Protein AF-A0A2N9MGX3-F1 (afdb_monomer)

pLDDT: mean 79.18, std 13.16, range [38.22, 94.81]

Radius of gyration: 23.49 Å; Cα contacts (8 Å, |Δi|>4): 269; chains: 1; bounding box: 61×61×58 Å

Mean predicted aligned error: 12.15 Å

Structure (mmCIF, N/CA/C/O backbone):
data_AF-A0A2N9MGX3-F1
#
_entry.id   AF-A0A2N9MGX3-F1
#
loop_
_atom_site.group_PDB
_atom_site.id
_atom_site.type_symbol
_atom_site.label_atom_id
_atom_site.label_alt_id
_atom_site.label_comp_id
_atom_site.label_asym_id
_atom_site.label_entity_id
_atom_site.label_seq_id
_atom_site.pdbx_PDB_ins_code
_atom_site.Cartn_x
_atom_site.Cartn_y
_atom_site.Cartn_z
_atom_site.occupancy
_atom_site.B_iso_or_equiv
_atom_site.auth_seq_id
_atom_site.auth_comp_id
_atom_site.auth_asym_id
_atom_site.auth_atom_id
_atom_site.pdbx_PDB_model_num
ATOM 1 N N . MET A 1 1 ? -0.534 31.653 -31.794 1.00 49.81 1 MET A N 1
ATOM 2 C CA . MET A 1 1 ? -1.590 30.611 -31.768 1.00 49.81 1 MET A CA 1
ATOM 3 C C . MET A 1 1 ? -1.205 29.264 -31.124 1.00 49.81 1 MET A C 1
ATOM 5 O O . MET A 1 1 ? -2.113 28.508 -30.826 1.00 49.81 1 MET A O 1
ATOM 9 N N . LYS A 1 2 ? 0.070 28.920 -30.843 1.00 56.97 2 LYS A N 1
ATOM 10 C CA . LYS A 1 2 ? 0.431 27.571 -30.323 1.00 56.97 2 LYS A CA 1
ATOM 11 C C . LYS A 1 2 ? 0.489 27.403 -28.785 1.00 56.97 2 LYS A C 1
ATOM 13 O O . LYS A 1 2 ? 0.622 26.281 -28.319 1.00 56.97 2 LYS A O 1
ATOM 18 N N . ARG A 1 3 ? 0.390 28.475 -27.983 1.00 59.72 3 ARG A N 1
ATOM 19 C CA . ARG A 1 3 ? 0.556 28.414 -26.507 1.00 59.72 3 ARG A CA 1
ATOM 20 C C . ARG A 1 3 ? -0.727 28.155 -25.705 1.00 59.72 3 ARG A C 1
ATOM 22 O O . ARG A 1 3 ? -0.631 27.824 -24.532 1.00 59.72 3 ARG A O 1
ATOM 29 N N . GLU A 1 4 ? -1.903 28.282 -26.315 1.00 69.62 4 GLU A N 1
ATOM 30 C CA . GLU A 1 4 ? -3.186 28.259 -25.585 1.00 69.62 4 GLU A CA 1
ATOM 31 C C . GLU A 1 4 ? -3.637 26.852 -25.167 1.00 69.62 4 GLU A C 1
ATOM 33 O O . GLU A 1 4 ? -4.409 26.706 -24.229 1.00 69.62 4 GLU A O 1
ATOM 38 N N . TRP A 1 5 ? -3.095 25.810 -25.798 1.00 84.00 5 TRP A N 1
ATOM 39 C CA . TRP A 1 5 ? -3.438 24.407 -25.537 1.00 84.00 5 TRP A CA 1
ATOM 40 C C . TRP A 1 5 ? -2.627 23.792 -24.391 1.00 84.00 5 TRP A C 1
ATOM 42 O O . TRP A 1 5 ? -2.994 22.752 -23.849 1.00 84.00 5 TRP A O 1
ATOM 52 N N . LEU A 1 6 ? -1.510 24.429 -24.028 1.00 86.81 6 LEU A N 1
ATOM 53 C CA . LEU A 1 6 ? -0.540 23.908 -23.066 1.00 86.81 6 LEU A CA 1
ATOM 54 C C . LEU A 1 6 ? -1.133 23.792 -21.644 1.00 86.81 6 LEU A C 1
ATOM 56 O O . LEU A 1 6 ? -0.991 22.724 -21.052 1.00 86.81 6 LEU A O 1
ATOM 60 N N . PRO A 1 7 ? -1.871 24.794 -21.117 1.00 88.50 7 PRO A N 1
ATOM 61 C CA . PRO A 1 7 ? -2.552 24.679 -19.822 1.00 88.50 7 PRO A CA 1
ATOM 62 C C . PRO A 1 7 ? -3.561 23.520 -19.777 1.00 88.50 7 PRO A C 1
ATOM 64 O O . PRO A 1 7 ? -3.533 22.702 -18.862 1.00 88.50 7 PRO A O 1
ATOM 67 N N . TYR A 1 8 ? -4.387 23.373 -20.817 1.00 90.38 8 TYR A N 1
ATOM 68 C CA . TYR A 1 8 ? -5.372 22.290 -20.907 1.00 90.38 8 TYR A CA 1
ATOM 69 C C . TYR A 1 8 ? -4.727 20.904 -21.033 1.00 90.38 8 TYR A C 1
ATOM 71 O O . TYR A 1 8 ? -5.223 19.938 -20.453 1.00 90.38 8 TYR A O 1
ATOM 79 N N . ALA A 1 9 ? -3.614 20.791 -21.764 1.00 91.56 9 ALA A N 1
ATOM 80 C CA . ALA A 1 9 ? -2.851 19.549 -21.854 1.00 91.56 9 ALA A CA 1
ATOM 81 C C . ALA A 1 9 ? -2.250 19.163 -20.494 1.00 91.56 9 ALA A C 1
ATOM 83 O O . ALA A 1 9 ? -2.345 18.001 -20.099 1.00 91.56 9 ALA A O 1
ATOM 84 N N . ILE A 1 10 ? -1.700 20.136 -19.755 1.00 91.56 10 ILE A N 1
ATOM 85 C CA . ILE A 1 10 ? -1.193 19.927 -18.394 1.00 91.56 10 ILE A CA 1
ATOM 86 C C . ILE A 1 10 ? -2.310 19.415 -17.476 1.00 91.56 10 ILE A C 1
ATOM 88 O O . ILE A 1 10 ? -2.121 18.385 -16.833 1.00 91.56 10 ILE A O 1
ATOM 92 N N . LEU A 1 11 ? -3.480 20.066 -17.461 1.00 92.94 11 LEU A N 1
ATOM 93 C CA . LEU A 1 11 ? -4.617 19.634 -16.635 1.00 92.94 11 LEU A CA 1
ATOM 94 C C . LEU A 1 11 ? -5.082 18.219 -16.988 1.00 92.94 11 LEU A C 1
ATOM 96 O O . LEU A 1 11 ? -5.351 17.409 -16.102 1.00 92.94 11 LEU A O 1
ATOM 100 N N . ARG A 1 12 ? -5.116 17.875 -18.280 1.00 91.81 12 ARG A N 1
ATOM 101 C CA . ARG A 1 12 ? -5.508 16.530 -18.717 1.00 91.81 12 ARG A CA 1
ATOM 102 C C . ARG A 1 12 ? -4.519 15.467 -18.247 1.00 91.81 12 ARG A C 1
ATOM 104 O O . ARG A 1 12 ? -4.952 14.410 -17.796 1.00 91.81 12 ARG A O 1
ATOM 111 N N . ILE A 1 13 ? -3.217 15.748 -18.296 1.00 92.12 13 ILE A N 1
ATOM 112 C CA . ILE A 1 13 ? -2.187 14.847 -17.760 1.00 92.12 13 ILE A CA 1
ATOM 113 C C . ILE A 1 13 ? -2.309 14.747 -16.234 1.00 92.12 13 ILE A C 1
ATOM 115 O O . ILE A 1 13 ? -2.301 13.638 -15.701 1.00 92.12 13 ILE A O 1
ATOM 119 N N . ALA A 1 14 ? -2.481 15.871 -15.534 1.00 90.38 14 ALA A N 1
ATOM 120 C CA . ALA A 1 14 ? -2.649 15.894 -14.082 1.00 90.38 14 ALA A CA 1
ATOM 121 C C . ALA A 1 14 ? -3.890 15.101 -13.633 1.00 90.38 14 ALA A C 1
ATOM 123 O O . ALA A 1 14 ? -3.817 14.347 -12.667 1.00 90.38 14 ALA A O 1
ATOM 124 N N . SER A 1 15 ? -4.989 15.150 -14.389 1.00 91.56 15 SER A N 1
ATOM 125 C CA . SER A 1 15 ? -6.220 14.407 -14.079 1.00 91.56 15 SER A CA 1
ATOM 126 C C . SER A 1 15 ? -6.059 12.885 -14.090 1.00 91.56 15 SER A C 1
ATOM 128 O O . SER A 1 15 ? -6.808 12.177 -13.420 1.00 91.56 15 SER A O 1
ATOM 130 N N . LEU A 1 16 ? -5.054 12.353 -14.798 1.00 89.94 16 LEU A N 1
ATOM 131 C CA . LEU A 1 16 ? -4.738 10.921 -14.759 1.00 89.94 16 LEU A CA 1
ATOM 132 C C . LEU A 1 16 ? -4.259 10.479 -13.369 1.00 89.94 16 LEU A C 1
ATOM 134 O O . LEU A 1 16 ? -4.352 9.296 -13.042 1.00 89.94 16 LEU A O 1
ATOM 138 N N . LEU A 1 17 ? -3.769 11.417 -12.551 1.00 86.06 17 LEU A N 1
ATOM 139 C CA . LEU A 1 17 ? -3.432 11.179 -11.150 1.00 86.06 17 LEU A CA 1
ATOM 140 C C . LEU A 1 17 ? -4.659 11.252 -10.234 1.00 86.06 17 LEU A C 1
ATOM 142 O O . LEU A 1 17 ? -4.607 10.654 -9.167 1.00 86.06 17 LEU A O 1
ATOM 146 N N . ALA A 1 18 ? -5.744 11.924 -10.623 1.00 84.50 18 ALA A N 1
ATOM 147 C CA . ALA A 1 18 ? -6.958 11.998 -9.815 1.00 84.50 18 ALA A CA 1
ATOM 148 C C . ALA A 1 18 ? -7.737 10.656 -9.825 1.00 84.50 18 ALA A C 1
ATOM 150 O O . ALA A 1 18 ? -7.668 9.912 -10.821 1.00 84.50 18 ALA A O 1
ATOM 151 N N . PRO A 1 19 ? -8.474 10.329 -8.738 1.00 80.75 19 PRO A N 1
ATOM 152 C CA . PRO A 1 19 ? -9.370 9.170 -8.673 1.00 80.75 19 PRO A CA 1
ATOM 153 C C . PRO A 1 19 ? -10.350 9.138 -9.850 1.00 80.75 19 PRO A C 1
ATOM 155 O O . PRO A 1 19 ? -10.846 10.175 -10.279 1.00 80.75 19 PRO A O 1
ATOM 158 N N . GLY A 1 20 ? -10.604 7.951 -10.407 1.00 80.88 20 GLY A N 1
ATOM 159 C CA . GLY A 1 20 ? -11.377 7.816 -11.648 1.00 80.88 20 GLY A CA 1
ATOM 160 C C . GLY A 1 20 ? -12.829 8.285 -11.533 1.00 80.88 20 GLY A C 1
ATOM 161 O O . GLY A 1 20 ? -13.356 8.830 -12.497 1.00 80.88 20 GLY A O 1
ATOM 162 N N . ASP A 1 21 ? -13.436 8.114 -10.361 1.00 77.12 21 ASP A N 1
ATOM 163 C CA . ASP A 1 21 ? -14.810 8.503 -10.033 1.00 77.12 21 ASP A CA 1
ATOM 164 C C . ASP A 1 21 ? -14.993 10.020 -9.884 1.00 77.12 21 ASP A C 1
ATOM 166 O O . ASP A 1 21 ? -16.056 10.530 -10.213 1.00 77.12 21 ASP A O 1
ATOM 170 N N . GLN A 1 22 ? -13.950 10.746 -9.469 1.00 80.19 22 GLN A N 1
ATOM 171 C CA . GLN A 1 22 ? -13.982 12.207 -9.280 1.00 80.19 22 GLN A CA 1
ATOM 172 C C . GLN A 1 22 ? -13.245 12.980 -10.378 1.00 80.19 22 GLN A C 1
ATOM 174 O O . GLN A 1 22 ? -13.237 14.206 -10.388 1.00 80.19 22 GLN A O 1
ATOM 179 N N . ARG A 1 23 ? -12.607 12.282 -11.325 1.00 88.69 23 ARG A N 1
ATOM 180 C CA . ARG A 1 23 ? -11.747 12.902 -12.343 1.00 88.69 23 ARG A CA 1
ATOM 181 C C . ARG A 1 23 ? -12.475 13.938 -13.195 1.00 88.69 23 ARG A C 1
ATOM 183 O O . ARG A 1 23 ? -11.859 14.930 -13.566 1.00 88.69 23 ARG A O 1
ATOM 190 N N . ALA A 1 24 ? -13.723 13.662 -13.571 1.00 87.56 24 ALA A N 1
ATOM 191 C CA . ALA A 1 24 ? -14.498 14.548 -14.437 1.00 87.56 24 ALA A CA 1
ATOM 192 C C . ALA A 1 24 ? -14.829 15.862 -13.718 1.00 87.56 24 ALA A C 1
ATOM 194 O O . ALA A 1 24 ? -14.481 16.923 -14.220 1.00 87.56 24 ALA A O 1
ATOM 195 N N . GLU A 1 25 ? -15.391 15.755 -12.513 1.00 87.94 25 GLU A N 1
ATOM 196 C CA . GLU A 1 25 ? -15.715 16.884 -11.635 1.00 87.94 25 GLU A CA 1
ATOM 197 C C . GLU A 1 25 ? -14.465 17.715 -11.313 1.00 87.94 25 GLU A C 1
ATOM 199 O O . GLU A 1 25 ? -14.415 18.903 -11.611 1.00 87.94 25 GLU A O 1
ATOM 204 N N . TRP A 1 26 ? -13.388 17.055 -10.872 1.00 91.75 26 TRP A N 1
ATOM 205 C CA . TRP A 1 26 ? -12.103 17.700 -10.592 1.00 91.75 26 TRP A CA 1
ATOM 206 C C . TRP A 1 26 ? -11.540 18.476 -11.791 1.00 91.75 26 TRP A C 1
ATOM 208 O O . TRP A 1 26 ? -10.985 19.564 -11.649 1.00 91.75 26 TRP A O 1
ATOM 218 N N . LEU A 1 27 ? -11.640 17.905 -12.995 1.00 93.81 27 LEU A N 1
ATOM 219 C CA . LEU A 1 27 ? -11.094 18.529 -14.197 1.00 93.81 27 LEU A CA 1
ATOM 220 C C . LEU A 1 27 ? -11.926 19.745 -14.624 1.00 93.81 27 LEU A C 1
ATOM 222 O O . LEU A 1 27 ? -11.354 20.707 -15.143 1.00 93.81 27 LEU A O 1
ATOM 226 N N . ASP A 1 28 ? -13.240 19.712 -14.410 1.00 90.94 28 ASP A N 1
ATOM 227 C CA . ASP A 1 28 ? -14.122 20.843 -14.690 1.00 90.94 28 ASP A CA 1
ATOM 228 C C . ASP A 1 28 ? -13.916 21.985 -13.686 1.00 90.94 28 ASP A C 1
ATOM 230 O O . ASP A 1 28 ? -13.802 23.135 -14.116 1.00 90.94 28 ASP A O 1
ATOM 234 N N . ASP A 1 29 ? -13.712 21.691 -12.400 1.00 91.44 29 ASP A N 1
ATOM 235 C CA . ASP A 1 29 ? -13.352 22.699 -11.391 1.00 91.44 29 ASP A CA 1
ATOM 236 C C . ASP A 1 29 ? -12.058 23.436 -11.760 1.00 91.44 29 ASP A C 1
ATOM 238 O O . ASP A 1 29 ? -12.028 24.666 -11.857 1.00 91.44 29 ASP A O 1
ATOM 242 N N . TRP A 1 30 ? -10.998 22.696 -12.099 1.00 93.50 30 TRP A N 1
ATOM 243 C CA . TRP A 1 30 ? -9.723 23.297 -12.511 1.00 93.50 30 TRP A CA 1
ATOM 244 C C . TRP A 1 30 ? -9.822 24.106 -13.811 1.00 93.50 30 TRP A C 1
ATOM 246 O O . TRP A 1 30 ? -9.080 25.075 -14.002 1.00 93.50 30 TRP A O 1
ATOM 256 N N . ARG A 1 31 ? -10.721 23.730 -14.729 1.00 93.00 31 ARG A N 1
ATOM 257 C CA . ARG A 1 31 ? -11.000 24.527 -15.936 1.00 93.00 31 ARG A CA 1
ATOM 258 C C . ARG A 1 31 ? -11.731 25.821 -15.599 1.00 93.00 31 ARG A C 1
ATOM 260 O O . ARG A 1 31 ? -11.402 26.850 -16.191 1.00 93.00 31 ARG A O 1
ATOM 267 N N . ASN A 1 32 ? -12.676 25.770 -14.665 1.00 91.06 32 ASN A N 1
ATOM 268 C CA . ASN A 1 32 ? -13.396 26.946 -14.191 1.00 91.06 32 ASN A CA 1
ATOM 269 C C . ASN A 1 32 ? -12.436 27.928 -13.504 1.00 91.06 32 ASN A C 1
ATOM 271 O O . ASN A 1 32 ? -12.459 29.117 -13.813 1.00 91.06 32 ASN A O 1
ATOM 275 N N . GLU A 1 33 ? -11.515 27.445 -12.666 1.00 92.12 33 GLU A N 1
ATOM 276 C CA . GLU A 1 33 ? -10.498 28.297 -12.031 1.00 92.12 33 GLU A CA 1
ATOM 277 C C . GLU A 1 33 ? -9.519 28.905 -13.046 1.00 92.12 33 GLU A C 1
ATOM 279 O O . GLU A 1 33 ? -9.169 30.086 -12.958 1.00 92.12 33 GLU A O 1
ATOM 284 N N . LEU A 1 34 ? -9.120 28.131 -14.062 1.00 90.94 34 LEU A N 1
ATOM 285 C CA . LEU A 1 34 ? -8.223 28.601 -15.118 1.00 90.94 34 LEU A CA 1
ATOM 286 C C . LEU A 1 34 ? -8.794 29.804 -15.886 1.00 90.94 34 LEU A C 1
ATOM 288 O O . LEU A 1 34 ? -8.019 30.639 -16.359 1.00 90.94 34 LEU A O 1
ATOM 292 N N . TRP A 1 35 ? -10.123 29.916 -15.995 1.00 87.50 35 TRP A N 1
ATOM 293 C CA . TRP A 1 35 ? -10.791 31.029 -16.678 1.00 87.50 35 TRP A CA 1
ATOM 294 C C . TRP A 1 35 ? -10.459 32.395 -16.061 1.00 87.50 35 TRP A C 1
ATOM 296 O O . TRP A 1 35 ? -10.337 33.387 -16.782 1.00 87.50 35 TRP A O 1
ATOM 306 N N . TYR A 1 36 ? -10.247 32.449 -14.743 1.00 88.50 36 TYR A N 1
ATOM 307 C CA . TYR A 1 36 ? -9.963 33.691 -14.016 1.00 88.50 36 TYR A CA 1
ATOM 308 C C . TYR A 1 36 ? -8.484 34.093 -14.042 1.00 88.50 36 TYR A C 1
ATOM 310 O O . TYR A 1 36 ? -8.126 35.186 -13.599 1.00 88.50 36 TYR A O 1
ATOM 318 N N . ILE A 1 37 ? -7.602 33.234 -14.560 1.00 89.25 37 ILE A N 1
ATOM 319 C CA . ILE A 1 37 ? -6.157 33.423 -14.441 1.00 89.25 37 ILE A CA 1
ATOM 320 C C . ILE A 1 37 ? -5.578 34.090 -15.691 1.00 89.25 37 ILE A C 1
ATOM 322 O O . ILE A 1 37 ? -5.791 33.627 -16.816 1.00 89.25 37 ILE A O 1
ATOM 326 N N . PRO A 1 38 ? -4.762 35.151 -15.533 1.00 89.56 38 PRO A N 1
ATOM 327 C CA . PRO A 1 38 ? -4.108 35.798 -16.660 1.00 89.56 38 PRO A CA 1
ATOM 328 C C . PRO A 1 38 ? -3.264 34.817 -17.481 1.00 89.56 38 PRO A C 1
ATOM 330 O O . PRO A 1 38 ? -2.474 34.037 -16.941 1.00 89.56 38 PRO A O 1
ATOM 333 N N . ARG A 1 39 ? -3.325 34.931 -18.815 1.00 82.69 39 ARG A N 1
ATOM 334 C CA . ARG A 1 39 ? -2.631 34.023 -19.755 1.00 82.69 39 ARG A CA 1
ATOM 335 C C . ARG A 1 39 ? -1.129 33.852 -19.491 1.00 82.69 39 ARG A C 1
ATOM 337 O O . ARG A 1 39 ? -0.569 32.815 -19.832 1.00 82.69 39 ARG A O 1
ATOM 344 N N . ARG A 1 40 ? -0.463 34.850 -18.896 1.00 82.50 40 ARG A N 1
ATOM 345 C CA . ARG A 1 40 ? 0.972 34.795 -18.556 1.00 82.50 40 ARG A CA 1
ATOM 346 C C . ARG A 1 40 ? 1.291 33.851 -17.382 1.00 82.50 40 ARG A C 1
ATOM 348 O O . ARG A 1 40 ? 2.418 33.376 -17.321 1.00 82.50 40 ARG A O 1
ATOM 355 N N . GLY A 1 41 ? 0.332 33.567 -16.495 1.00 85.06 41 GLY A N 1
ATOM 356 C CA . GLY A 1 41 ? 0.501 32.704 -15.312 1.00 85.06 41 GLY A CA 1
ATOM 357 C C . GLY A 1 41 ? -0.173 31.329 -15.409 1.00 85.06 41 GLY A C 1
ATOM 358 O O . GLY A 1 41 ? 0.111 30.455 -14.594 1.00 85.06 41 GLY A O 1
ATOM 359 N N . ALA A 1 42 ? -1.013 31.112 -16.425 1.00 87.62 42 ALA A N 1
ATOM 360 C CA . ALA A 1 42 ? -1.822 29.904 -16.604 1.00 87.62 42 ALA A CA 1
ATOM 361 C C . ALA A 1 42 ? -1.026 28.587 -16.514 1.00 87.62 42 ALA A C 1
ATOM 363 O O . ALA A 1 42 ? -1.450 27.646 -15.853 1.00 87.62 42 ALA A O 1
ATOM 364 N N . THR A 1 43 ? 0.156 28.506 -17.133 1.00 88.25 43 THR A N 1
ATOM 365 C CA . THR A 1 43 ? 0.968 27.277 -17.101 1.00 88.25 43 THR A CA 1
ATOM 366 C C . THR A 1 43 ? 1.532 26.978 -15.717 1.00 88.25 43 THR A C 1
ATOM 368 O O . THR A 1 43 ? 1.563 25.818 -15.320 1.00 88.25 43 THR A O 1
ATOM 371 N N . LEU A 1 44 ? 1.972 28.006 -14.983 1.00 87.88 44 LEU A N 1
ATOM 372 C CA . LEU A 1 44 ? 2.500 27.847 -13.626 1.00 87.88 44 LEU A CA 1
ATOM 373 C C . LEU A 1 44 ? 1.388 27.424 -12.662 1.00 87.88 44 LEU A C 1
ATOM 375 O O . LEU A 1 44 ? 1.597 26.540 -11.839 1.00 87.88 44 LEU A O 1
ATOM 379 N N . PHE A 1 45 ? 0.198 28.003 -12.821 1.00 90.06 45 PHE A N 1
ATOM 380 C CA . PHE A 1 45 ? -0.987 27.598 -12.075 1.00 90.06 45 PHE A CA 1
ATOM 381 C C . PHE A 1 45 ? -1.359 26.130 -12.331 1.00 90.06 45 PHE A C 1
ATOM 383 O O . PHE A 1 45 ? -1.474 25.357 -11.383 1.00 90.06 45 PHE A O 1
ATOM 390 N N . CYS A 1 46 ? -1.443 25.702 -13.598 1.00 90.69 46 CYS A N 1
ATOM 391 C CA . CYS A 1 46 ? -1.779 24.315 -13.937 1.00 90.69 46 CYS A CA 1
ATOM 392 C C . CYS A 1 46 ? -0.744 23.292 -13.439 1.00 90.69 46 CYS A C 1
ATOM 394 O O . CYS A 1 46 ? -1.086 22.125 -13.264 1.00 90.69 46 CYS A O 1
ATOM 396 N N . LEU A 1 47 ? 0.509 23.689 -13.178 1.00 89.00 47 LEU A N 1
ATOM 397 C CA . LEU A 1 47 ? 1.479 22.803 -12.521 1.00 89.00 47 LEU A CA 1
ATOM 398 C C . LEU A 1 47 ? 1.091 22.498 -11.063 1.00 89.00 47 LEU A C 1
ATOM 400 O O . LEU A 1 47 ? 1.395 21.411 -10.569 1.00 89.00 47 LEU A O 1
ATOM 404 N N . GLY A 1 48 ? 0.373 23.405 -10.394 1.00 87.69 48 GLY A N 1
ATOM 405 C CA . GLY A 1 48 ? -0.208 23.176 -9.068 1.00 87.69 48 GLY A CA 1
ATOM 406 C C . GLY A 1 48 ? -1.226 22.032 -9.047 1.00 87.69 48 GLY A C 1
ATOM 407 O O . GLY A 1 48 ? -1.299 21.302 -8.057 1.00 87.69 48 GLY A O 1
ATOM 408 N N . ALA A 1 49 ? -1.905 21.787 -10.172 1.00 90.38 49 ALA A N 1
ATOM 409 C CA . ALA A 1 49 ? -2.905 20.730 -10.310 1.00 90.38 49 ALA A CA 1
ATOM 410 C C . ALA A 1 49 ? -2.325 19.321 -10.100 1.00 90.38 49 ALA A C 1
ATOM 412 O O . ALA A 1 49 ? -3.019 18.421 -9.638 1.00 90.38 49 ALA A O 1
ATOM 413 N N . PHE A 1 50 ? -1.027 19.113 -10.357 1.00 87.75 50 PHE A N 1
ATOM 414 C CA . PHE A 1 50 ? -0.371 17.843 -10.031 1.00 87.75 50 PHE A CA 1
ATOM 415 C C . PHE A 1 50 ? -0.341 17.580 -8.530 1.00 87.75 50 PHE A C 1
ATOM 417 O O . PHE A 1 50 ? -0.586 16.453 -8.103 1.00 87.75 50 PHE A O 1
ATOM 424 N N . ARG A 1 51 ? -0.020 18.605 -7.729 1.00 82.31 51 ARG A N 1
ATOM 425 C CA . ARG A 1 51 ? 0.039 18.485 -6.270 1.00 82.31 51 ARG A CA 1
ATOM 426 C C . ARG A 1 51 ? -1.347 18.199 -5.709 1.00 82.31 51 ARG A C 1
ATOM 428 O O . ARG A 1 51 ? -1.458 17.343 -4.838 1.00 82.31 51 ARG A O 1
ATOM 435 N N . ASP A 1 52 ? -2.359 18.873 -6.240 1.00 83.69 52 ASP A N 1
ATOM 436 C CA . ASP A 1 52 ? -3.752 18.693 -5.846 1.00 83.69 52 ASP A CA 1
ATOM 437 C C . ASP A 1 52 ? -4.286 17.298 -6.219 1.00 83.69 52 ASP A C 1
ATOM 439 O O . ASP A 1 52 ? -4.727 16.550 -5.349 1.00 83.69 52 ASP A O 1
ATOM 443 N N . ALA A 1 53 ? -4.091 16.849 -7.464 1.00 85.88 53 ALA A N 1
ATOM 444 C CA . ALA A 1 53 ? -4.465 15.496 -7.889 1.00 85.88 53 ALA A CA 1
ATOM 4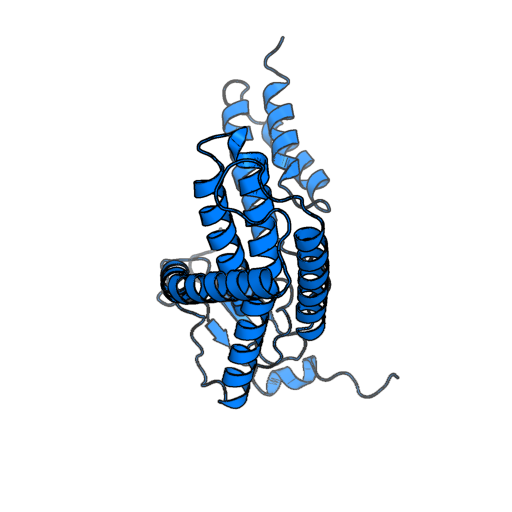45 C C . ALA A 1 53 ? -3.731 14.398 -7.089 1.00 85.88 53 ALA A C 1
ATOM 447 O O . ALA A 1 53 ? -4.319 13.379 -6.718 1.00 85.88 53 ALA A O 1
ATOM 448 N N . LEU A 1 54 ? -2.441 14.601 -6.785 1.00 81.12 54 LEU A N 1
ATOM 449 C CA . LEU A 1 54 ? -1.664 13.709 -5.913 1.00 81.12 54 LEU A CA 1
ATOM 450 C C . LEU A 1 54 ? -2.187 13.702 -4.475 1.00 81.12 54 LEU A C 1
ATOM 452 O O . LEU A 1 54 ? -2.160 12.651 -3.831 1.00 81.12 54 LEU A O 1
ATOM 456 N N . TRP A 1 55 ? -2.618 14.855 -3.966 1.00 76.50 55 TRP A N 1
ATOM 457 C CA . TRP A 1 55 ? -3.203 14.992 -2.637 1.00 76.50 55 TRP A CA 1
ATOM 458 C C . TRP A 1 55 ? -4.551 14.264 -2.571 1.00 76.50 55 TRP A C 1
ATOM 460 O O . TRP A 1 55 ? -4.710 13.374 -1.735 1.00 76.50 55 TRP A O 1
ATOM 470 N N . LEU A 1 56 ? -5.449 14.508 -3.532 1.00 77.44 56 LEU A N 1
ATOM 471 C CA . LEU A 1 56 ? -6.740 13.821 -3.658 1.00 77.44 56 LEU A CA 1
ATOM 472 C C . LEU A 1 56 ? -6.575 12.307 -3.740 1.00 77.44 56 LEU A C 1
ATOM 474 O O . LEU A 1 56 ? -7.199 11.578 -2.978 1.00 77.44 56 LEU A O 1
ATOM 478 N N . ARG A 1 57 ? -5.676 11.804 -4.591 1.00 74.62 57 ARG A N 1
ATOM 479 C CA . ARG A 1 57 ? -5.438 10.356 -4.704 1.00 74.62 57 ARG A CA 1
ATOM 480 C C . ARG A 1 57 ? -4.911 9.736 -3.412 1.00 74.62 57 ARG A C 1
ATOM 482 O O . ARG A 1 57 ? -5.195 8.576 -3.122 1.00 74.62 57 ARG A O 1
ATOM 489 N N . ARG A 1 58 ? -4.092 10.472 -2.658 1.00 68.69 58 ARG A N 1
ATOM 490 C CA . ARG A 1 58 ? -3.540 9.982 -1.390 1.00 68.69 58 ARG A CA 1
ATOM 491 C C . ARG A 1 58 ? -4.578 9.956 -0.278 1.00 68.69 58 ARG A C 1
ATOM 493 O O . ARG A 1 58 ? -4.481 9.056 0.552 1.00 68.69 58 ARG A O 1
ATOM 500 N N . ASN A 1 59 ? -5.522 10.892 -0.287 1.00 64.88 59 ASN A N 1
ATOM 501 C CA . ASN A 1 59 ? -6.467 11.09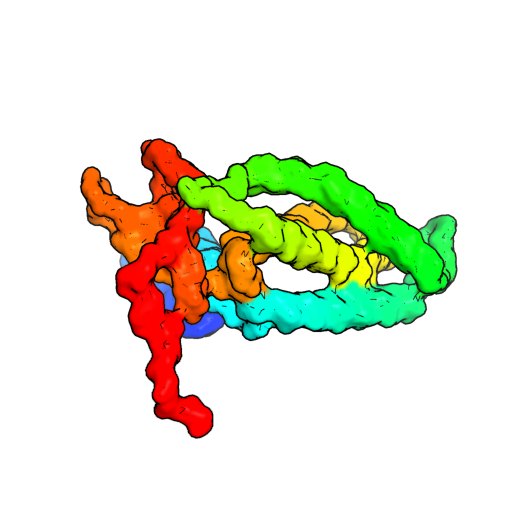8 0.809 1.00 64.88 59 ASN A CA 1
ATOM 502 C C . ASN A 1 59 ? -7.847 10.491 0.554 1.00 64.88 59 ASN A C 1
ATOM 504 O O . ASN A 1 59 ? -8.525 10.121 1.502 1.00 64.88 59 ASN A O 1
ATOM 508 N N . ASN A 1 60 ? -8.232 10.315 -0.706 1.00 64.19 60 ASN A N 1
ATOM 509 C CA . ASN A 1 60 ? -9.482 9.681 -1.106 1.00 64.19 60 ASN A CA 1
ATOM 510 C C . ASN A 1 60 ? -9.278 8.188 -1.417 1.00 64.19 60 ASN A C 1
ATOM 512 O O . ASN A 1 60 ? -9.728 7.673 -2.441 1.00 64.19 60 ASN A O 1
ATOM 516 N N . GLN A 1 61 ? -8.510 7.492 -0.571 1.00 56.94 61 GLN A N 1
ATOM 517 C CA . GLN A 1 61 ? -8.252 6.060 -0.730 1.00 56.94 61 GLN A CA 1
ATOM 518 C C . GLN A 1 61 ? -9.502 5.253 -0.389 1.00 56.94 61 GLN A C 1
ATOM 520 O O . GLN A 1 61 ? -9.546 4.589 0.640 1.00 56.94 61 GLN A O 1
ATOM 525 N N . ARG A 1 62 ? -10.474 5.237 -1.301 1.00 54.59 62 ARG A N 1
ATOM 526 C CA . ARG A 1 62 ? -11.427 4.134 -1.351 1.00 54.59 62 ARG A CA 1
ATOM 527 C C . ARG A 1 62 ? -10.629 2.859 -1.625 1.00 54.59 62 ARG A C 1
ATOM 529 O O . ARG A 1 62 ? -9.813 2.846 -2.558 1.00 54.59 62 ARG A O 1
ATOM 536 N N . PRO A 1 63 ? -10.801 1.781 -0.849 1.00 52.75 63 PRO A N 1
ATOM 537 C CA . PRO A 1 63 ? -10.131 0.526 -1.138 1.00 52.75 63 PRO A CA 1
ATOM 538 C C . PRO A 1 63 ? -10.658 -0.027 -2.472 1.00 52.75 63 PRO A C 1
ATOM 540 O O . PRO A 1 63 ? -11.707 -0.652 -2.536 1.00 52.75 63 PRO A O 1
ATOM 543 N N . VAL A 1 64 ? -9.897 0.174 -3.555 1.00 52.75 64 VAL A N 1
ATOM 544 C CA . VAL A 1 64 ? -10.200 -0.323 -4.920 1.00 52.75 64 VAL A CA 1
ATOM 545 C C . VAL A 1 64 ? -10.225 -1.864 -4.984 1.00 52.75 64 VAL A C 1
ATOM 547 O O . VAL A 1 64 ? -10.572 -2.456 -6.000 1.00 52.75 64 VAL A O 1
ATOM 550 N N . ILE A 1 65 ? -9.864 -2.546 -3.894 1.00 54.84 65 ILE A N 1
ATOM 551 C CA . ILE A 1 65 ? -9.853 -4.002 -3.789 1.00 54.84 65 ILE A CA 1
ATOM 552 C C . ILE A 1 65 ? -10.439 -4.383 -2.426 1.00 54.84 65 ILE A C 1
ATOM 554 O O . ILE A 1 65 ? -9.995 -3.848 -1.409 1.00 54.84 65 ILE A O 1
ATOM 558 N N . HIS A 1 66 ? -11.367 -5.348 -2.396 1.00 61.41 66 HIS A N 1
ATOM 559 C CA . HIS A 1 66 ? -11.961 -5.967 -1.196 1.00 61.41 66 HIS A CA 1
ATOM 560 C C . HIS A 1 66 ? -10.943 -6.758 -0.329 1.00 61.41 66 HIS A C 1
ATOM 562 O O . HIS A 1 66 ? -11.178 -7.890 0.088 1.00 61.41 66 HIS A O 1
ATOM 568 N N . LEU A 1 67 ? -9.776 -6.178 -0.028 1.00 71.94 67 LEU A N 1
ATOM 569 C CA . LEU A 1 67 ? -8.747 -6.718 0.878 1.00 71.94 67 LEU A CA 1
ATOM 570 C C . LEU A 1 67 ? -9.013 -6.309 2.339 1.00 71.94 67 LEU A C 1
ATOM 572 O O . LEU A 1 67 ? -8.088 -6.244 3.162 1.00 71.94 67 LEU A O 1
ATOM 576 N N . GLU A 1 68 ? -10.276 -6.020 2.657 1.00 79.88 68 GLU A N 1
ATOM 577 C CA . GLU A 1 68 ? -10.733 -5.635 3.989 1.00 79.88 68 GLU A CA 1
ATOM 578 C C . GLU A 1 68 ? -10.398 -6.725 5.000 1.00 79.88 68 GLU A C 1
ATOM 580 O O . GLU A 1 68 ? -9.826 -6.453 6.053 1.00 79.88 68 GLU A O 1
ATOM 585 N N . SER A 1 69 ? -10.677 -7.981 4.648 1.00 85.81 69 SER A N 1
ATOM 586 C CA . SER A 1 69 ? -10.402 -9.135 5.497 1.00 85.81 69 SER A CA 1
ATOM 587 C C . SER A 1 69 ? -8.931 -9.572 5.412 1.00 85.81 69 SER A C 1
ATOM 589 O O . SER A 1 69 ? -8.365 -9.654 4.316 1.00 85.81 69 SER A O 1
ATOM 591 N N . PRO A 1 70 ? -8.299 -9.922 6.551 1.00 88.25 70 PRO A N 1
ATOM 592 C CA . PRO A 1 70 ? -6.909 -10.376 6.572 1.00 88.25 70 PRO A CA 1
ATOM 593 C C . PRO A 1 70 ? -6.702 -11.647 5.739 1.00 88.25 70 PRO A C 1
ATOM 595 O O . PRO A 1 70 ? -5.676 -11.778 5.077 1.00 88.25 70 PRO A O 1
ATOM 598 N N . MET A 1 71 ? -7.685 -12.553 5.708 1.00 89.31 71 MET A N 1
ATOM 599 C CA . MET A 1 71 ? -7.582 -13.798 4.939 1.00 89.31 71 MET A CA 1
ATOM 600 C C . MET A 1 71 ? -7.610 -13.546 3.435 1.00 89.31 71 MET A C 1
ATOM 602 O O . MET A 1 71 ? -6.815 -14.136 2.714 1.00 89.31 71 MET A O 1
ATOM 606 N N . HIS A 1 72 ? -8.453 -12.621 2.970 1.00 90.00 72 HIS A N 1
ATOM 607 C CA . HIS A 1 72 ? -8.486 -12.229 1.560 1.00 90.00 72 HIS A CA 1
ATOM 608 C C . HIS A 1 72 ? -7.166 -11.570 1.145 1.00 90.00 72 HIS A C 1
ATOM 610 O O . HIS A 1 72 ? -6.638 -11.866 0.077 1.00 90.00 72 HIS A O 1
ATOM 616 N N . CYS A 1 73 ? -6.580 -10.747 2.024 1.00 90.75 73 CYS A N 1
ATOM 617 C CA . CYS A 1 73 ? -5.260 -10.162 1.792 1.00 90.75 73 CYS A CA 1
ATOM 618 C C . CYS A 1 73 ? -4.164 -11.224 1.645 1.00 90.75 73 CYS A C 1
ATOM 620 O O . CYS A 1 73 ? -3.387 -11.176 0.691 1.00 90.75 73 CYS A O 1
ATOM 622 N N . LEU A 1 74 ? -4.120 -12.199 2.552 1.00 93.00 74 LEU A N 1
ATOM 623 C CA . LEU A 1 74 ? -3.137 -13.280 2.491 1.00 93.00 74 LEU A CA 1
ATOM 624 C C . LEU A 1 74 ? -3.362 -14.201 1.294 1.00 93.00 74 LEU A C 1
ATOM 626 O O . LEU A 1 74 ? -2.394 -14.560 0.637 1.00 93.00 74 LEU A O 1
ATOM 630 N N . ALA A 1 75 ? -4.612 -14.546 0.984 1.00 92.56 75 ALA A N 1
ATOM 631 C CA . ALA A 1 75 ? -4.950 -15.380 -0.165 1.00 92.56 75 ALA A CA 1
ATOM 632 C C . ALA A 1 75 ? -4.541 -14.708 -1.481 1.00 92.56 75 ALA A C 1
ATOM 634 O O . ALA A 1 75 ? -3.918 -15.343 -2.328 1.00 92.56 75 ALA A O 1
ATOM 635 N N . PHE A 1 76 ? -4.810 -13.408 -1.622 1.00 92.56 76 PHE A N 1
ATOM 636 C CA . PHE A 1 76 ? -4.377 -12.631 -2.781 1.00 92.56 76 PHE A CA 1
ATOM 637 C C . PHE A 1 76 ? -2.848 -12.607 -2.915 1.00 92.56 76 PHE A C 1
ATOM 639 O O . PHE A 1 76 ? -2.316 -12.868 -3.992 1.00 92.56 76 PHE A O 1
ATOM 646 N N . LEU A 1 77 ? -2.127 -12.355 -1.817 1.00 93.44 77 LEU A N 1
ATOM 647 C CA . LEU A 1 77 ? -0.662 -12.373 -1.824 1.00 93.44 77 LEU A CA 1
ATOM 648 C C . LEU A 1 77 ? -0.096 -13.771 -2.095 1.00 93.44 77 LEU A C 1
ATOM 650 O O . LEU A 1 77 ? 0.899 -13.886 -2.799 1.00 93.44 77 LEU A O 1
ATOM 654 N N . ALA A 1 78 ? -0.731 -14.828 -1.591 1.00 94.56 78 ALA A N 1
ATOM 655 C CA . ALA A 1 78 ? -0.342 -16.207 -1.867 1.00 94.56 78 ALA A CA 1
ATOM 656 C C . ALA A 1 78 ? -0.563 -16.579 -3.339 1.00 94.56 78 ALA A C 1
ATOM 658 O O . ALA A 1 78 ? 0.307 -17.203 -3.945 1.00 94.56 78 ALA A O 1
ATOM 659 N N . ALA A 1 79 ? -1.674 -16.145 -3.939 1.00 94.81 79 ALA A N 1
ATOM 660 C CA . ALA A 1 79 ? -1.920 -16.316 -5.366 1.00 94.81 79 ALA A CA 1
ATOM 661 C C . ALA A 1 79 ? -0.869 -15.568 -6.202 1.00 94.81 79 ALA A C 1
ATOM 663 O O . ALA A 1 79 ? -0.277 -16.150 -7.111 1.00 94.81 79 ALA A O 1
ATOM 664 N N . LEU A 1 80 ? -0.565 -14.313 -5.849 1.00 93.56 80 LEU A N 1
ATOM 665 C CA . LEU A 1 80 ? 0.478 -13.528 -6.512 1.00 93.56 80 LEU A CA 1
ATOM 666 C C . LEU A 1 80 ? 1.863 -14.180 -6.365 1.00 93.56 80 LEU A C 1
ATOM 668 O O . LEU A 1 80 ? 2.613 -14.264 -7.337 1.00 93.56 80 LEU A O 1
ATOM 672 N N . ALA A 1 81 ? 2.181 -14.697 -5.176 1.00 94.69 81 ALA A N 1
ATOM 673 C CA . ALA A 1 81 ? 3.409 -15.433 -4.909 1.00 94.69 81 ALA A CA 1
ATOM 674 C C . ALA A 1 81 ? 3.510 -16.686 -5.791 1.00 94.69 81 ALA A C 1
ATOM 676 O O . ALA A 1 81 ? 4.527 -16.880 -6.459 1.00 94.69 81 ALA A O 1
ATOM 677 N N . ALA A 1 82 ? 2.444 -17.490 -5.868 1.00 94.25 82 ALA A N 1
ATOM 678 C CA . ALA A 1 82 ? 2.392 -18.687 -6.705 1.00 94.25 82 ALA A CA 1
ATOM 679 C C . ALA A 1 82 ? 2.592 -18.351 -8.191 1.00 94.25 82 ALA A C 1
ATOM 681 O O . ALA A 1 82 ? 3.430 -18.966 -8.850 1.00 94.25 82 ALA A O 1
ATOM 682 N N . VAL A 1 83 ? 1.900 -17.327 -8.702 1.00 94.31 83 VAL A N 1
ATOM 683 C CA . VAL A 1 83 ? 2.066 -16.854 -10.087 1.00 94.31 83 VAL A CA 1
ATOM 684 C C . VAL A 1 83 ? 3.495 -16.374 -10.336 1.00 94.31 83 VAL A C 1
ATOM 686 O O . VAL A 1 83 ? 4.087 -16.726 -11.354 1.00 94.31 83 VAL A O 1
ATOM 689 N N . SER A 1 84 ? 4.087 -15.628 -9.400 1.00 92.75 84 SER A N 1
ATOM 690 C CA . SER A 1 84 ? 5.463 -15.143 -9.544 1.00 92.75 84 SER A CA 1
ATOM 691 C C . SER A 1 84 ? 6.504 -16.267 -9.522 1.00 92.75 84 SER A C 1
ATOM 693 O O . SER A 1 84 ? 7.451 -16.225 -10.302 1.00 92.75 84 SER A O 1
ATOM 695 N N . LEU A 1 85 ? 6.308 -17.311 -8.707 1.00 90.81 85 LEU A N 1
ATOM 696 C CA . LEU A 1 85 ? 7.165 -18.501 -8.713 1.00 90.81 85 LEU A CA 1
ATOM 697 C C . LEU A 1 85 ? 7.035 -19.274 -10.024 1.00 90.81 85 LEU A C 1
ATOM 699 O O . LEU A 1 85 ? 8.048 -19.645 -10.616 1.00 90.81 85 LEU A O 1
ATOM 703 N N . LEU A 1 86 ? 5.805 -19.476 -10.508 1.00 90.12 86 LEU A N 1
ATOM 704 C CA . LEU A 1 86 ? 5.570 -20.103 -11.808 1.00 90.12 86 LEU A CA 1
ATOM 705 C C . LEU A 1 86 ? 6.286 -19.322 -12.910 1.00 90.12 86 LEU A C 1
ATOM 707 O O . LEU A 1 86 ? 7.031 -19.911 -13.689 1.00 90.12 86 LEU A O 1
ATOM 711 N N . PHE A 1 87 ? 6.145 -17.999 -12.926 1.00 89.19 87 PHE A N 1
ATOM 712 C CA . PHE A 1 87 ? 6.820 -17.147 -13.898 1.00 89.19 87 PHE A CA 1
ATOM 713 C C . PHE A 1 87 ? 8.352 -17.232 -13.786 1.00 89.19 87 PHE A C 1
ATOM 715 O O . PHE A 1 87 ? 9.030 -17.419 -14.795 1.00 89.19 87 PHE A O 1
ATOM 722 N N . ALA A 1 88 ? 8.900 -17.209 -12.567 1.00 86.06 88 ALA A N 1
ATOM 723 C CA . ALA A 1 88 ? 10.335 -17.346 -12.315 1.00 86.06 88 ALA A CA 1
ATOM 724 C C . ALA A 1 88 ? 10.916 -18.678 -12.822 1.00 86.06 88 ALA A C 1
ATOM 726 O O . ALA A 1 88 ? 12.031 -18.698 -13.335 1.00 86.06 88 ALA A O 1
ATOM 727 N N . THR A 1 89 ? 10.160 -19.781 -12.748 1.00 84.62 89 THR A N 1
ATOM 728 C CA . THR A 1 89 ? 10.599 -21.075 -13.313 1.00 84.62 89 THR A CA 1
ATOM 729 C C . THR A 1 89 ? 10.564 -21.124 -14.842 1.00 84.62 89 THR A C 1
ATOM 731 O O . THR A 1 89 ? 11.255 -21.946 -15.441 1.00 84.62 89 THR A O 1
ATOM 734 N N . ARG A 1 90 ? 9.757 -20.267 -15.485 1.00 85.19 90 ARG A N 1
ATOM 735 C CA . ARG A 1 90 ? 9.618 -20.202 -16.950 1.00 85.19 90 ARG A CA 1
ATOM 736 C C . ARG A 1 90 ? 10.583 -19.212 -17.600 1.00 85.19 90 ARG A C 1
ATOM 738 O O . ARG A 1 90 ? 10.836 -19.335 -18.796 1.00 85.19 90 ARG A O 1
ATOM 745 N N . LEU A 1 91 ? 11.108 -18.250 -16.844 1.00 79.12 91 LEU A N 1
ATOM 746 C CA . LEU A 1 91 ? 12.079 -17.278 -17.339 1.00 79.12 91 LEU A CA 1
ATOM 747 C C . LEU A 1 91 ? 13.409 -17.967 -17.706 1.00 79.12 91 LEU A C 1
ATOM 749 O O . LEU A 1 91 ? 13.976 -18.682 -16.873 1.00 79.12 91 LEU A O 1
ATOM 753 N N . PRO A 1 92 ? 13.939 -17.753 -18.924 1.00 72.44 92 PRO A N 1
ATOM 754 C CA . PRO A 1 92 ? 15.280 -18.200 -19.271 1.00 72.44 92 PRO A CA 1
ATOM 755 C C . PRO A 1 92 ? 16.316 -17.397 -18.476 1.00 72.44 92 PRO A C 1
ATOM 757 O O . PRO A 1 92 ? 16.208 -16.174 -18.356 1.00 72.44 92 PRO A O 1
ATOM 760 N N . GLY A 1 93 ? 17.327 -18.082 -17.938 1.00 68.12 93 GLY A N 1
ATOM 761 C CA . GLY A 1 93 ? 18.426 -17.429 -17.229 1.00 68.12 93 GLY A CA 1
ATOM 762 C C . GLY A 1 93 ? 19.163 -16.409 -18.117 1.00 68.12 93 GLY A C 1
ATOM 763 O O . GLY A 1 93 ? 19.190 -16.572 -19.343 1.00 68.12 93 GLY A O 1
ATOM 764 N N . PRO A 1 94 ? 19.766 -15.354 -17.534 1.00 66.12 94 PRO A N 1
ATOM 765 C CA . PRO A 1 94 ? 20.583 -14.402 -18.282 1.00 66.12 94 PRO A CA 1
ATOM 766 C C . PRO A 1 94 ? 21.682 -15.129 -19.067 1.00 66.12 94 PRO A C 1
ATOM 768 O O . PRO A 1 94 ? 22.367 -15.990 -18.522 1.00 66.12 94 PRO A O 1
ATOM 771 N N . GLN A 1 95 ? 21.868 -14.776 -20.342 1.00 63.97 95 GLN A N 1
ATOM 772 C CA . GLN A 1 95 ? 22.846 -15.448 -21.213 1.00 63.97 95 GLN A CA 1
ATOM 773 C C . GLN A 1 95 ? 24.307 -15.186 -20.805 1.00 63.97 95 GLN A C 1
ATOM 775 O O . GLN A 1 95 ? 25.187 -15.963 -21.163 1.00 63.97 95 GLN A O 1
ATOM 780 N N . HIS A 1 96 ? 24.563 -14.108 -20.058 1.00 60.47 96 HIS A N 1
ATOM 781 C CA . HIS A 1 96 ? 25.900 -13.686 -19.646 1.00 60.47 96 HIS A CA 1
ATOM 782 C C . HIS A 1 96 ? 25.990 -13.615 -18.116 1.00 60.47 96 HIS A C 1
ATOM 784 O O . HIS A 1 96 ? 25.216 -12.908 -17.471 1.00 60.47 96 HIS A O 1
ATOM 790 N N . GLY A 1 97 ? 26.950 -14.344 -17.541 1.00 64.81 97 GLY A N 1
ATOM 791 C CA . GLY A 1 97 ? 27.233 -14.383 -16.103 1.00 64.81 97 GLY A CA 1
ATOM 792 C C . GLY A 1 97 ? 27.220 -15.804 -15.522 1.00 64.81 97 GLY A C 1
ATOM 793 O O . GLY A 1 97 ? 26.858 -16.753 -16.214 1.00 64.81 97 GLY A O 1
ATOM 794 N N . PRO A 1 98 ? 27.596 -15.978 -14.244 1.00 67.12 98 PRO A N 1
ATOM 795 C CA . PRO A 1 98 ? 27.690 -17.284 -13.581 1.00 67.12 98 PRO A CA 1
ATOM 796 C C . PRO A 1 98 ? 26.319 -17.880 -13.191 1.00 67.12 98 PRO A C 1
ATOM 798 O O . PRO A 1 98 ? 26.230 -18.693 -12.274 1.00 67.12 98 PRO A O 1
ATOM 801 N N . TRP A 1 99 ? 25.232 -17.452 -13.840 1.00 67.06 99 TRP A N 1
ATOM 802 C CA . TRP A 1 99 ? 23.866 -17.781 -13.436 1.00 67.06 99 TRP A CA 1
ATOM 803 C C . TRP A 1 99 ? 23.371 -19.081 -14.087 1.00 67.06 99 TRP A C 1
ATOM 805 O O . TRP A 1 99 ? 23.696 -19.368 -15.242 1.00 67.06 99 TRP A O 1
ATOM 815 N N . PRO A 1 100 ? 22.561 -19.884 -13.375 1.00 65.62 100 PRO A N 1
ATOM 816 C CA . PRO A 1 100 ? 22.004 -21.111 -13.928 1.00 65.62 100 PRO A CA 1
ATOM 817 C C . PRO A 1 100 ? 21.028 -20.813 -15.079 1.00 65.62 100 PRO A C 1
ATOM 819 O O . PRO A 1 100 ? 20.244 -19.868 -15.023 1.00 65.62 100 PRO A O 1
ATOM 822 N N . LYS A 1 101 ? 21.035 -21.665 -16.117 1.00 67.25 101 LYS A N 1
ATOM 823 C CA . LYS A 1 101 ? 20.152 -21.538 -17.299 1.00 67.25 101 LYS A CA 1
ATOM 824 C C . LYS A 1 101 ? 18.658 -21.583 -16.946 1.00 67.25 101 LYS A C 1
ATOM 826 O O . LYS A 1 101 ? 17.849 -20.958 -17.625 1.00 67.25 101 LYS A O 1
ATOM 831 N N . HIS A 1 102 ? 18.315 -22.302 -15.877 1.00 69.12 102 HIS A N 1
ATOM 832 C CA . HIS A 1 102 ? 16.984 -22.352 -15.279 1.00 69.12 102 HIS A CA 1
ATOM 833 C C . HIS A 1 102 ? 17.119 -22.349 -13.759 1.00 69.12 102 HIS A C 1
ATOM 835 O O . HIS A 1 102 ? 17.943 -23.087 -13.215 1.00 69.12 102 HIS A O 1
ATOM 841 N N . PHE A 1 103 ? 16.289 -21.566 -13.074 1.00 70.56 103 PHE A N 1
ATOM 842 C CA . PHE A 1 103 ? 16.228 -21.579 -11.615 1.00 70.56 103 PHE A CA 1
ATOM 843 C C . PHE A 1 103 ? 15.537 -22.858 -11.136 1.00 70.56 103 PHE A C 1
ATOM 845 O O . PHE A 1 103 ? 14.360 -23.085 -11.433 1.00 70.56 103 PHE A O 1
ATOM 852 N N . ARG A 1 104 ? 16.244 -23.711 -10.384 1.00 78.19 104 ARG A N 1
ATOM 853 C CA . ARG A 1 104 ? 15.598 -24.841 -9.702 1.00 78.19 104 ARG A CA 1
ATOM 854 C C . ARG A 1 104 ? 14.844 -24.326 -8.478 1.00 78.19 104 ARG A C 1
ATOM 856 O O . ARG A 1 104 ? 15.181 -23.293 -7.907 1.00 78.19 104 ARG A O 1
ATOM 863 N N . GLY A 1 105 ? 13.864 -25.097 -8.000 1.00 78.88 105 GLY A N 1
ATOM 864 C CA . GLY A 1 105 ? 13.088 -24.733 -6.805 1.00 78.88 105 GLY A CA 1
ATOM 865 C C . GLY A 1 105 ? 13.947 -24.450 -5.560 1.00 78.88 105 GLY A C 1
ATOM 866 O O . GLY A 1 105 ? 13.609 -23.571 -4.773 1.00 78.88 105 GLY A O 1
ATOM 867 N N . ARG A 1 106 ? 15.095 -25.131 -5.409 1.00 81.56 106 ARG A N 1
ATOM 868 C CA . ARG A 1 106 ? 16.057 -24.869 -4.320 1.00 81.56 106 ARG A CA 1
ATOM 869 C C . ARG A 1 106 ? 16.711 -23.487 -4.428 1.00 81.56 106 ARG A C 1
ATOM 871 O O . ARG A 1 106 ? 16.868 -22.825 -3.407 1.00 81.56 106 ARG A O 1
ATOM 878 N N . ASP A 1 107 ? 17.024 -23.036 -5.639 1.00 83.50 107 ASP A N 1
ATOM 879 C CA . ASP A 1 107 ? 17.632 -21.721 -5.882 1.00 83.50 107 ASP A CA 1
ATOM 880 C C . ASP A 1 107 ? 16.619 -20.600 -5.617 1.00 83.50 107 ASP A C 1
ATOM 882 O O . ASP A 1 107 ? 16.958 -19.577 -5.026 1.00 83.50 107 ASP A O 1
ATOM 886 N N . LEU A 1 108 ? 15.348 -20.828 -5.975 1.00 85.56 108 LEU A N 1
ATOM 887 C CA . LEU A 1 108 ? 14.248 -19.907 -5.672 1.00 85.56 108 LEU A CA 1
ATOM 888 C C . LEU A 1 108 ? 14.017 -19.773 -4.164 1.00 85.56 108 LEU A C 1
ATOM 890 O O . LEU A 1 108 ? 13.831 -18.660 -3.670 1.00 85.56 108 LEU A O 1
ATOM 894 N N . LEU A 1 109 ? 14.066 -20.888 -3.428 1.00 88.75 109 LEU A N 1
ATOM 895 C CA . LEU A 1 109 ? 13.957 -20.875 -1.970 1.00 88.75 109 LEU A CA 1
ATOM 896 C C . LEU A 1 109 ? 15.128 -20.110 -1.341 1.00 88.75 109 LEU A C 1
ATOM 898 O O . LEU A 1 109 ? 14.902 -19.239 -0.504 1.00 88.75 109 LEU A O 1
ATOM 902 N N . GLY A 1 110 ? 16.360 -20.387 -1.780 1.00 88.44 110 GLY A N 1
ATOM 903 C CA . GLY A 1 110 ? 17.554 -19.666 -1.333 1.00 88.44 110 GLY A CA 1
ATOM 904 C C . GLY A 1 110 ? 17.456 -18.161 -1.596 1.00 88.44 110 GLY A C 1
ATOM 905 O O . GLY A 1 110 ? 17.679 -17.364 -0.687 1.00 88.44 110 GLY A O 1
ATOM 906 N N . GLY A 1 111 ? 17.025 -17.770 -2.799 1.00 87.88 111 GLY A N 1
ATOM 907 C CA . GLY A 1 111 ? 16.778 -16.371 -3.155 1.00 87.88 111 GLY A CA 1
ATOM 908 C C . GLY A 1 111 ? 15.732 -15.709 -2.256 1.00 87.88 111 GLY A C 1
ATOM 909 O O . GLY A 1 111 ? 15.987 -14.638 -1.709 1.00 87.88 111 GLY A O 1
ATOM 910 N N . CYS A 1 112 ? 14.593 -16.369 -2.018 1.00 91.81 112 CYS A N 1
ATOM 911 C CA . CYS A 1 112 ? 13.560 -15.857 -1.113 1.00 91.81 112 CYS A CA 1
ATOM 912 C C . CYS A 1 112 ? 14.074 -15.683 0.325 1.00 91.81 112 CYS A C 1
ATOM 914 O O . CYS A 1 112 ? 13.736 -14.693 0.969 1.00 91.81 112 CYS A O 1
ATOM 916 N N . LEU A 1 113 ? 14.900 -16.608 0.829 1.00 92.38 113 LEU A N 1
ATOM 917 C CA . LEU A 1 113 ? 15.496 -16.507 2.167 1.00 92.38 113 LEU A CA 1
ATOM 918 C C . LEU A 1 113 ? 16.472 -15.331 2.268 1.00 92.38 113 LEU A C 1
ATOM 920 O O . LEU A 1 113 ? 16.417 -14.573 3.235 1.00 92.38 113 LEU A O 1
ATOM 924 N N . VAL A 1 114 ? 17.321 -15.134 1.257 1.00 90.56 114 VAL A N 1
ATOM 925 C CA . VAL A 1 114 ? 18.231 -13.981 1.195 1.00 90.56 114 VAL A CA 1
ATOM 926 C C . VAL A 1 114 ? 17.437 -12.673 1.173 1.00 90.56 114 VAL A C 1
ATOM 928 O O . VAL A 1 114 ? 17.725 -11.764 1.953 1.00 90.56 114 VAL A O 1
ATOM 931 N N . MET A 1 115 ? 16.389 -12.579 0.350 1.00 90.75 115 MET A N 1
ATOM 932 C CA . MET A 1 115 ? 15.527 -11.393 0.322 1.00 90.75 115 MET A CA 1
ATOM 933 C C . MET A 1 115 ? 14.770 -11.189 1.640 1.00 90.75 115 MET A C 1
ATOM 935 O O . MET A 1 115 ? 14.611 -10.056 2.099 1.00 90.75 115 MET A O 1
ATOM 939 N N . LEU A 1 116 ? 14.367 -12.261 2.321 1.00 93.06 116 LEU A N 1
ATOM 940 C CA . LEU A 1 116 ? 13.748 -12.154 3.638 1.00 93.06 116 LEU A CA 1
ATOM 941 C C . LEU A 1 116 ? 14.721 -11.562 4.668 1.00 93.06 116 LEU A C 1
ATOM 943 O O . LEU A 1 116 ? 14.329 -10.677 5.433 1.00 93.06 116 LEU A O 1
ATOM 947 N N . LEU A 1 117 ? 15.990 -11.986 4.653 1.00 92.88 117 LEU A N 1
ATOM 948 C CA . LEU A 1 117 ? 17.035 -11.436 5.521 1.00 92.88 117 LEU A CA 1
ATOM 949 C C . LEU A 1 117 ? 17.239 -9.938 5.270 1.00 92.88 117 LEU A C 1
ATOM 951 O O . LEU A 1 117 ? 17.169 -9.147 6.211 1.00 92.88 117 LEU A O 1
ATOM 955 N N . PHE A 1 118 ? 17.387 -9.515 4.014 1.00 90.38 118 PHE A N 1
ATOM 956 C CA . PHE A 1 118 ? 17.489 -8.089 3.683 1.00 90.38 118 PHE A CA 1
ATOM 957 C C . PHE A 1 118 ? 16.239 -7.298 4.095 1.00 90.38 118 PHE A C 1
ATOM 959 O O . PHE A 1 118 ? 16.354 -6.218 4.676 1.00 90.38 118 PHE A O 1
ATOM 966 N N . SER A 1 119 ? 15.042 -7.849 3.874 1.00 92.50 119 SER A N 1
ATOM 967 C CA . SER A 1 119 ? 13.786 -7.226 4.311 1.00 92.50 119 SER A CA 1
ATOM 968 C C . SER A 1 119 ? 13.753 -7.045 5.829 1.00 92.50 119 SER A C 1
ATOM 970 O O . SER A 1 119 ? 13.316 -5.999 6.307 1.00 92.50 119 SER A O 1
ATOM 972 N N . SER A 1 120 ? 14.249 -8.027 6.589 1.00 90.38 120 SER A N 1
ATOM 973 C CA . SER A 1 120 ? 14.323 -7.958 8.052 1.00 90.38 120 SER A CA 1
ATOM 974 C C . SER A 1 120 ? 15.295 -6.881 8.549 1.00 90.38 120 SER A C 1
ATOM 976 O O . SER A 1 120 ? 14.976 -6.182 9.509 1.00 90.38 120 SER A O 1
ATOM 978 N N . LEU A 1 121 ? 16.417 -6.679 7.847 1.00 91.00 121 LEU A N 1
ATOM 979 C CA . LEU A 1 121 ? 17.407 -5.637 8.145 1.00 91.00 121 LEU A CA 1
ATOM 980 C C . LEU A 1 121 ? 16.893 -4.227 7.822 1.00 91.00 121 LEU A C 1
ATOM 982 O O . LEU A 1 121 ? 17.146 -3.288 8.575 1.00 91.00 121 LEU A O 1
ATOM 986 N N . LEU A 1 122 ? 16.139 -4.068 6.729 1.00 88.81 122 LEU A N 1
ATOM 987 C CA . LEU A 1 122 ? 15.580 -2.774 6.313 1.00 88.81 122 LEU A CA 1
ATOM 988 C C . LEU A 1 122 ? 14.337 -2.367 7.115 1.00 88.81 122 LEU A C 1
ATOM 990 O O . LEU A 1 122 ? 14.037 -1.178 7.241 1.00 88.81 122 LEU A O 1
ATOM 994 N N . LEU A 1 123 ? 13.606 -3.332 7.677 1.00 88.19 123 LEU A N 1
ATOM 995 C CA . LEU A 1 123 ? 12.380 -3.082 8.433 1.00 88.19 123 LEU A CA 1
ATOM 996 C C . LEU A 1 123 ? 12.542 -2.094 9.609 1.00 88.19 123 LEU A C 1
ATOM 998 O O . LEU A 1 123 ? 11.701 -1.196 9.712 1.00 88.19 123 LEU A O 1
ATOM 1002 N N . PRO A 1 124 ? 13.552 -2.198 10.502 1.00 87.25 124 PRO A N 1
ATOM 1003 C CA . PRO A 1 124 ? 13.730 -1.234 11.590 1.00 87.25 124 PRO A CA 1
ATOM 1004 C C . PRO A 1 124 ? 14.024 0.179 11.075 1.00 87.25 124 PRO A C 1
ATOM 1006 O O . PRO A 1 124 ? 13.423 1.130 11.572 1.00 87.25 124 PRO A O 1
ATOM 1009 N N . ALA A 1 125 ? 14.859 0.318 10.039 1.00 86.75 125 ALA A N 1
ATOM 1010 C CA . ALA A 1 125 ? 15.149 1.610 9.419 1.00 86.75 125 ALA A CA 1
ATOM 1011 C C . ALA A 1 125 ? 13.881 2.239 8.821 1.00 86.75 125 ALA A C 1
ATOM 1013 O O . ALA A 1 125 ? 13.578 3.403 9.075 1.00 86.75 125 ALA A O 1
ATOM 1014 N N . MET A 1 126 ? 13.069 1.450 8.112 1.00 85.12 126 MET A N 1
ATOM 1015 C CA . MET A 1 126 ? 11.798 1.920 7.553 1.00 85.12 126 MET A CA 1
ATOM 1016 C C . MET A 1 126 ? 10.781 2.296 8.629 1.00 85.12 126 MET A C 1
ATOM 1018 O O . MET A 1 126 ? 10.076 3.294 8.490 1.00 85.12 126 MET A O 1
ATOM 1022 N N . ARG A 1 127 ? 10.716 1.539 9.730 1.00 83.88 127 ARG A N 1
ATOM 1023 C CA . ARG A 1 127 ? 9.875 1.893 10.882 1.00 83.88 127 ARG A CA 1
ATOM 1024 C C . ARG A 1 127 ? 10.315 3.198 11.531 1.00 83.88 127 ARG A C 1
ATOM 1026 O O . ARG A 1 127 ? 9.451 3.957 11.948 1.00 83.88 127 ARG A O 1
ATOM 1033 N N . PHE A 1 128 ? 11.620 3.446 11.601 1.00 81.00 128 PHE A N 1
ATOM 1034 C CA . PHE A 1 128 ? 12.164 4.692 12.125 1.00 81.00 128 PHE A CA 1
ATOM 1035 C C . PHE A 1 128 ? 11.806 5.879 11.220 1.00 81.00 128 PHE A C 1
ATOM 1037 O O . PHE A 1 128 ? 11.219 6.849 11.689 1.00 81.00 128 PHE A O 1
ATOM 1044 N N . VAL A 1 129 ? 12.053 5.760 9.909 1.00 82.19 129 VAL A N 1
ATOM 1045 C CA . VAL A 1 129 ? 11.749 6.808 8.915 1.00 82.19 129 VAL A CA 1
ATOM 1046 C C . VAL A 1 129 ? 10.255 7.123 8.845 1.00 82.19 129 VAL A C 1
ATOM 1048 O O . VAL A 1 129 ? 9.868 8.278 8.705 1.00 82.19 129 VAL A O 1
ATOM 1051 N N . MET A 1 130 ? 9.390 6.114 8.959 1.00 75.75 130 MET A N 1
ATOM 1052 C CA . MET A 1 130 ? 7.937 6.313 8.935 1.00 75.75 130 MET A CA 1
ATOM 1053 C C . MET A 1 130 ? 7.363 6.852 10.257 1.00 75.75 130 MET A C 1
ATOM 1055 O O . MET A 1 130 ? 6.139 6.941 10.383 1.00 75.75 130 MET A O 1
ATOM 1059 N N . GLY A 1 131 ? 8.197 7.160 11.251 1.00 71.50 131 GLY A N 1
ATOM 1060 C CA . GLY A 1 131 ? 7.756 7.612 12.568 1.00 71.50 131 GLY A CA 1
ATOM 1061 C C . GLY A 1 131 ? 7.176 6.488 13.431 1.00 71.50 131 GLY A C 1
ATOM 1062 O O . GLY A 1 131 ? 6.968 5.352 12.984 1.00 71.50 131 GLY A O 1
ATOM 1063 N N . ARG A 1 132 ? 6.917 6.798 14.704 1.00 67.44 132 ARG A N 1
ATOM 1064 C CA . ARG A 1 132 ? 6.452 5.813 15.688 1.00 67.44 132 ARG A CA 1
ATOM 1065 C C . ARG A 1 132 ? 5.093 5.237 15.271 1.00 67.44 132 ARG A C 1
ATOM 1067 O O . ARG A 1 132 ? 4.265 5.902 14.653 1.00 67.44 132 ARG A O 1
ATOM 1074 N N . ALA A 1 133 ? 4.875 3.957 15.575 1.00 66.06 133 ALA A N 1
ATOM 1075 C CA . ALA A 1 133 ? 3.554 3.351 15.420 1.00 66.06 133 ALA A CA 1
ATOM 1076 C C . ALA A 1 133 ? 2.521 4.117 16.268 1.00 66.06 133 ALA A C 1
ATOM 1078 O O . ALA A 1 133 ? 2.926 4.715 17.271 1.00 66.06 133 ALA A O 1
ATOM 1079 N N . PRO A 1 134 ? 1.222 4.067 15.905 1.00 64.62 134 PRO A N 1
ATOM 1080 C CA . PRO A 1 134 ? 0.193 4.779 16.640 1.00 64.62 134 PRO A CA 1
ATOM 1081 C C . PRO A 1 134 ? 0.304 4.518 18.142 1.00 64.62 134 PRO A C 1
ATOM 1083 O O . PRO A 1 134 ? 0.399 3.360 18.568 1.00 64.62 134 PRO A O 1
ATOM 1086 N N . GLY A 1 135 ? 0.348 5.593 18.927 1.00 63.59 135 GLY A N 1
ATOM 1087 C CA . GLY A 1 135 ? 0.357 5.498 20.378 1.00 63.59 135 GLY A CA 1
ATOM 1088 C C . GLY A 1 135 ? -0.959 4.882 20.827 1.00 63.59 135 GLY A C 1
ATOM 1089 O O . GLY A 1 135 ? -2.025 5.357 20.440 1.00 63.59 135 GLY A O 1
ATOM 1090 N N . ASN A 1 136 ? -0.893 3.804 21.605 1.00 65.38 136 ASN A N 1
ATOM 1091 C CA . ASN A 1 136 ? -2.092 3.220 22.184 1.00 65.38 136 ASN A CA 1
ATOM 1092 C C . ASN A 1 136 ? -2.250 3.759 23.603 1.00 65.38 136 ASN A C 1
ATOM 1094 O O . ASN A 1 136 ? -1.373 3.517 24.433 1.00 65.38 136 ASN A O 1
ATOM 1098 N N . ARG A 1 137 ? -3.341 4.481 23.885 1.00 63.44 137 ARG A N 1
ATOM 1099 C CA . ARG A 1 137 ? -3.622 4.953 25.254 1.00 63.44 137 ARG A CA 1
ATOM 1100 C C . ARG A 1 137 ? -3.950 3.799 26.199 1.00 63.44 137 ARG A C 1
ATOM 1102 O O . ARG A 1 137 ? -3.734 3.917 27.397 1.00 63.44 137 ARG A O 1
ATOM 1109 N N . GLN A 1 138 ? -4.412 2.673 25.658 1.00 66.12 138 GLN A N 1
ATOM 1110 C CA . GLN A 1 138 ? -4.696 1.462 26.423 1.00 66.12 138 GLN A CA 1
ATOM 1111 C C . GLN A 1 138 ? -3.767 0.315 26.003 1.00 66.12 138 GLN A C 1
ATOM 1113 O O . GLN A 1 138 ? -3.408 0.191 24.833 1.00 66.12 138 GLN A O 1
ATOM 1118 N N . PRO A 1 139 ? -3.324 -0.564 26.909 1.00 65.69 139 PRO A N 1
ATOM 1119 C CA . PRO A 1 139 ? -2.515 -1.711 26.524 1.00 65.69 139 PRO A CA 1
ATOM 1120 C C . PRO A 1 139 ? -3.346 -2.701 25.694 1.00 65.69 139 PRO A C 1
ATOM 1122 O O . PRO A 1 139 ? -4.332 -3.258 26.158 1.00 65.69 139 PRO A O 1
ATOM 1125 N N . THR A 1 140 ? -2.930 -2.959 24.449 1.00 71.50 140 THR A N 1
ATOM 1126 C CA . THR A 1 140 ? -3.479 -4.080 23.668 1.00 71.50 140 THR A CA 1
ATOM 1127 C C . THR A 1 140 ? -3.125 -5.402 24.345 1.00 71.50 140 THR A C 1
ATOM 1129 O O . THR A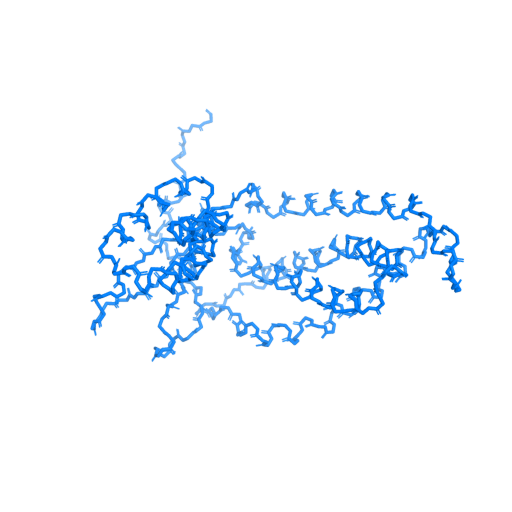 1 140 ? -1.946 -5.596 24.670 1.00 71.50 140 THR A O 1
ATOM 1132 N N . PRO A 1 141 ? -4.084 -6.333 24.495 1.00 80.06 141 PRO A N 1
ATOM 1133 C CA . PRO A 1 141 ? -3.811 -7.636 25.078 1.00 80.06 141 PRO A CA 1
ATOM 1134 C C . PRO A 1 141 ? -2.803 -8.411 24.217 1.00 80.06 141 PRO A C 1
ATOM 1136 O O . PRO A 1 141 ? -2.793 -8.324 22.984 1.00 80.06 141 PRO A O 1
ATOM 1139 N N . TRP A 1 142 ? -1.935 -9.173 24.883 1.00 82.19 142 TRP A N 1
ATOM 1140 C CA . TRP A 1 142 ? -0.853 -9.947 24.269 1.00 82.19 142 TRP A CA 1
ATOM 1141 C C . TRP A 1 142 ? -1.263 -10.831 23.070 1.00 82.19 142 TRP A C 1
ATOM 1143 O O . TRP A 1 142 ? -0.569 -10.759 22.051 1.00 82.19 142 TRP A O 1
ATOM 1153 N N . PRO A 1 143 ? -2.382 -11.592 23.094 1.00 86.44 143 PRO A N 1
ATOM 1154 C CA . PRO A 1 143 ? -2.781 -12.415 21.945 1.00 86.44 143 PRO A CA 1
ATOM 1155 C C . PRO A 1 143 ? -2.986 -11.600 20.661 1.00 86.44 143 PRO A C 1
ATOM 1157 O O . PRO A 1 143 ? -2.596 -12.035 19.578 1.00 86.44 143 PRO A O 1
ATOM 1160 N N . ASN A 1 144 ? -3.507 -10.375 20.769 1.00 85.00 144 ASN A N 1
ATOM 1161 C CA . ASN A 1 144 ? -3.719 -9.506 19.609 1.00 85.00 144 ASN A CA 1
ATOM 1162 C C . ASN A 1 144 ? -2.391 -8.988 19.045 1.00 85.00 144 ASN A C 1
ATOM 1164 O O . ASN A 1 144 ? -2.221 -8.889 17.827 1.00 85.00 144 ASN A O 1
ATOM 1168 N N . ARG A 1 145 ? -1.408 -8.726 19.917 1.00 85.75 145 ARG A N 1
ATOM 1169 C CA . ARG A 1 145 ? -0.048 -8.363 19.490 1.00 85.75 145 ARG A CA 1
ATOM 1170 C C . ARG A 1 145 ? 0.620 -9.505 18.733 1.00 85.75 145 ARG A C 1
ATOM 1172 O O . ARG A 1 145 ? 1.203 -9.258 17.678 1.00 85.75 145 ARG A O 1
ATOM 1179 N N . LEU A 1 146 ? 0.495 -10.734 19.236 1.00 88.88 146 LEU A N 1
ATOM 1180 C CA . LEU A 1 146 ? 1.032 -11.919 18.571 1.00 88.88 146 LEU A CA 1
ATOM 1181 C C . LEU A 1 146 ? 0.366 -12.128 17.207 1.00 88.88 146 LEU A C 1
ATOM 1183 O O . LEU A 1 146 ? 1.060 -12.247 16.200 1.00 88.88 146 LEU A O 1
ATOM 1187 N N . ARG A 1 147 ? -0.971 -12.081 17.150 1.00 90.06 147 ARG A N 1
ATOM 1188 C CA . ARG A 1 147 ? -1.741 -12.223 15.905 1.00 90.06 147 ARG A CA 1
ATOM 1189 C C . ARG A 1 147 ? -1.317 -11.198 14.850 1.00 90.06 147 ARG A C 1
ATOM 1191 O O . ARG A 1 147 ? -1.118 -11.554 13.690 1.00 90.06 147 ARG A O 1
ATOM 1198 N N . ARG A 1 148 ? -1.124 -9.938 15.252 1.00 89.94 148 ARG A N 1
ATOM 1199 C CA . ARG A 1 148 ? -0.629 -8.869 14.370 1.00 89.94 148 ARG A CA 1
ATOM 1200 C C . ARG A 1 148 ? 0.806 -9.122 13.906 1.00 89.94 148 ARG A C 1
ATOM 1202 O O . ARG A 1 148 ? 1.112 -8.914 12.735 1.00 89.94 148 ARG A O 1
ATOM 1209 N N . GLY A 1 149 ? 1.673 -9.590 14.804 1.00 90.69 149 GLY A N 1
ATOM 1210 C CA . GLY A 1 149 ? 3.045 -9.981 14.476 1.00 90.69 149 GLY A CA 1
ATOM 1211 C C . GLY A 1 149 ? 3.097 -11.105 13.440 1.00 90.69 149 GLY A C 1
ATOM 1212 O O . GLY A 1 149 ? 3.802 -10.974 12.442 1.00 90.69 149 GLY A O 1
ATOM 1213 N N . ILE A 1 150 ? 2.292 -12.155 13.630 1.00 92.31 150 ILE A N 1
ATOM 1214 C CA . ILE A 1 150 ? 2.171 -13.286 12.698 1.00 92.31 150 ILE A CA 1
ATOM 1215 C C . ILE A 1 150 ? 1.650 -12.811 11.339 1.00 92.31 150 ILE A C 1
ATOM 1217 O O . ILE A 1 150 ? 2.225 -13.158 10.311 1.00 92.31 150 ILE A O 1
ATOM 1221 N N . PHE A 1 151 ? 0.604 -11.979 11.319 1.00 93.38 151 PHE A N 1
ATOM 1222 C CA . PHE A 1 151 ? 0.051 -11.441 10.075 1.00 93.38 151 PHE A CA 1
ATOM 1223 C C . PHE A 1 151 ? 1.084 -10.624 9.289 1.00 93.38 151 PHE A C 1
ATOM 1225 O O . PHE A 1 151 ? 1.240 -10.822 8.084 1.00 93.38 151 PHE A O 1
ATOM 1232 N N . LEU A 1 152 ? 1.838 -9.753 9.968 1.00 92.75 152 LEU A N 1
ATOM 1233 C CA . LEU A 1 152 ? 2.923 -8.997 9.345 1.00 92.75 152 LEU A CA 1
ATOM 1234 C C . LEU A 1 152 ? 4.033 -9.921 8.822 1.00 92.75 152 LEU A C 1
ATOM 1236 O O . LEU A 1 152 ? 4.486 -9.738 7.694 1.00 92.75 152 LEU A O 1
ATOM 1240 N N . ALA A 1 153 ? 4.468 -10.902 9.616 1.00 93.12 153 ALA A N 1
ATOM 1241 C CA . ALA A 1 153 ? 5.520 -11.834 9.218 1.00 93.12 153 ALA A CA 1
ATOM 1242 C C . ALA A 1 153 ? 5.114 -12.642 7.978 1.00 93.12 153 ALA A C 1
ATOM 1244 O O . ALA A 1 153 ? 5.872 -12.714 7.011 1.00 93.12 153 ALA A O 1
ATOM 1245 N N . LEU A 1 154 ? 3.886 -13.169 7.965 1.00 94.75 154 LEU A N 1
ATOM 1246 C CA . LEU A 1 154 ? 3.344 -13.907 6.829 1.00 94.75 154 LEU A CA 1
ATOM 1247 C C . LEU A 1 154 ? 3.228 -13.016 5.586 1.00 94.75 154 LEU A C 1
ATOM 1249 O O . LEU A 1 154 ? 3.589 -13.435 4.491 1.00 94.75 154 LEU A O 1
ATOM 1253 N N . LYS A 1 155 ? 2.800 -11.761 5.750 1.00 94.19 155 LYS A N 1
ATOM 1254 C CA . LYS A 1 155 ? 2.727 -10.789 4.655 1.00 94.19 155 LYS A CA 1
ATOM 1255 C C . LYS A 1 155 ? 4.103 -10.483 4.058 1.00 94.19 155 LYS A C 1
ATOM 1257 O O . LYS A 1 155 ? 4.238 -10.473 2.839 1.00 94.19 155 LYS A O 1
ATOM 1262 N N . ILE A 1 156 ? 5.123 -10.274 4.893 1.00 93.81 156 ILE A N 1
ATOM 1263 C CA . ILE A 1 156 ? 6.503 -10.068 4.424 1.00 93.81 156 ILE A CA 1
ATOM 1264 C C . ILE A 1 156 ? 6.997 -11.310 3.677 1.00 93.81 156 ILE A C 1
ATOM 1266 O O . ILE A 1 156 ? 7.568 -11.164 2.598 1.00 93.81 156 ILE A O 1
ATOM 1270 N N . ALA A 1 157 ? 6.750 -12.511 4.209 1.00 94.12 157 ALA A N 1
ATOM 1271 C CA . ALA A 1 157 ? 7.163 -13.767 3.586 1.00 94.12 157 ALA A CA 1
ATOM 1272 C C . ALA A 1 157 ? 6.497 -13.987 2.215 1.00 94.12 157 ALA A C 1
ATOM 1274 O O . ALA A 1 157 ? 7.182 -14.319 1.250 1.00 94.12 157 ALA A O 1
ATOM 1275 N N . LEU A 1 158 ? 5.189 -13.735 2.102 1.00 94.81 158 LEU A N 1
ATOM 1276 C CA . LEU A 1 158 ? 4.432 -13.920 0.857 1.00 94.81 158 LEU A CA 1
ATOM 1277 C C . LEU A 1 158 ? 4.812 -12.932 -0.249 1.00 94.81 158 LEU A C 1
ATOM 1279 O O . LEU A 1 158 ? 4.612 -13.228 -1.420 1.00 94.81 158 LEU A O 1
ATOM 1283 N N . VAL A 1 159 ? 5.370 -11.771 0.090 1.00 94.12 159 VAL A N 1
ATOM 1284 C CA . VAL A 1 159 ? 5.803 -10.794 -0.918 1.00 94.12 159 VAL A CA 1
ATOM 1285 C C . VAL A 1 159 ? 7.183 -11.139 -1.505 1.00 94.12 159 VAL A C 1
ATOM 1287 O O . VAL A 1 159 ? 7.487 -10.717 -2.623 1.00 94.12 159 VAL A O 1
ATOM 1290 N N . GLN A 1 160 ? 7.999 -11.955 -0.820 1.00 92.75 160 GLN A N 1
ATOM 1291 C CA . GLN A 1 160 ? 9.360 -12.286 -1.276 1.00 92.75 160 GLN A CA 1
ATOM 1292 C C . GLN A 1 160 ? 9.409 -12.906 -2.682 1.00 92.75 160 GLN A C 1
ATOM 1294 O O . GLN A 1 160 ? 10.218 -12.443 -3.484 1.00 92.75 160 GLN A O 1
ATOM 1299 N N . PRO A 1 161 ? 8.547 -13.875 -3.054 1.00 91.94 161 PRO A N 1
ATOM 1300 C CA . PRO A 1 161 ? 8.602 -14.464 -4.389 1.00 91.94 161 PRO A CA 1
ATOM 1301 C C . PRO A 1 161 ? 8.293 -13.462 -5.506 1.00 91.94 161 PRO A C 1
ATOM 1303 O O . PRO A 1 161 ? 8.939 -13.479 -6.554 1.00 91.94 161 PRO A O 1
ATOM 1306 N N . SER A 1 162 ? 7.364 -12.532 -5.264 1.00 91.31 162 SER A N 1
ATOM 1307 C CA . SER A 1 162 ? 7.046 -11.467 -6.218 1.00 91.31 162 SER A CA 1
ATOM 1308 C C . SER A 1 162 ? 8.212 -10.492 -6.380 1.00 91.31 162 SER A C 1
ATOM 1310 O O . SER A 1 162 ? 8.520 -10.087 -7.502 1.00 91.31 162 SER A O 1
ATOM 1312 N N . MET A 1 163 ? 8.908 -10.161 -5.287 1.00 90.62 163 MET A N 1
ATOM 1313 C CA . MET A 1 163 ? 10.114 -9.330 -5.340 1.00 90.62 163 MET A CA 1
ATOM 1314 C C . MET A 1 163 ? 11.264 -10.029 -6.069 1.00 90.62 163 MET A C 1
ATOM 1316 O O . MET A 1 163 ? 11.923 -9.402 -6.896 1.00 90.62 163 MET A O 1
ATOM 1320 N N . LEU A 1 164 ? 11.475 -11.323 -5.811 1.00 89.50 164 LEU A N 1
ATOM 1321 C CA . LEU A 1 164 ? 12.501 -12.130 -6.474 1.00 89.50 164 LEU A CA 1
ATOM 1322 C C . LEU A 1 164 ? 12.257 -12.204 -7.982 1.00 89.50 164 LEU A C 1
ATOM 1324 O O . LEU A 1 164 ? 13.174 -12.002 -8.775 1.00 89.50 164 LEU A O 1
ATOM 1328 N N . CYS A 1 165 ? 11.007 -12.442 -8.378 1.00 89.44 165 CYS A N 1
ATOM 1329 C CA . CYS A 1 165 ? 10.601 -12.449 -9.777 1.00 89.44 165 CYS A CA 1
ATOM 1330 C C . CYS A 1 165 ? 10.842 -11.084 -10.445 1.00 89.44 165 CYS A C 1
ATOM 1332 O O . CYS A 1 165 ? 11.393 -11.026 -11.544 1.00 89.44 165 CYS A O 1
ATOM 1334 N N . GLY A 1 166 ? 10.473 -9.983 -9.780 1.00 87.56 166 GLY A N 1
ATOM 1335 C CA . GLY A 1 166 ? 10.734 -8.625 -10.268 1.00 87.56 166 GLY A CA 1
ATOM 1336 C C . GLY A 1 166 ? 12.229 -8.325 -10.416 1.00 87.56 166 GLY A C 1
ATOM 1337 O O . GLY A 1 166 ? 12.645 -7.736 -11.411 1.00 87.56 166 GLY A O 1
ATOM 1338 N N . PHE A 1 167 ? 13.049 -8.789 -9.472 1.00 84.50 167 PHE A N 1
ATOM 1339 C CA . PHE A 1 167 ? 14.505 -8.673 -9.544 1.00 84.50 167 PHE A CA 1
ATOM 1340 C C . PHE A 1 167 ? 15.092 -9.476 -10.712 1.00 84.50 167 PHE A C 1
ATOM 1342 O O . PHE A 1 167 ? 15.886 -8.941 -11.484 1.00 84.50 167 PHE A O 1
ATOM 1349 N N . GLY A 1 168 ? 14.655 -10.724 -10.897 1.00 82.75 168 GLY A N 1
ATOM 1350 C CA . GLY A 1 168 ? 15.062 -11.550 -12.036 1.00 82.75 168 GLY A CA 1
ATOM 1351 C C . GLY A 1 168 ? 14.716 -10.902 -13.381 1.00 82.75 168 GLY A C 1
ATOM 1352 O O . GLY A 1 168 ? 15.554 -10.866 -14.279 1.00 82.75 168 GLY A O 1
ATOM 1353 N N . LEU A 1 169 ? 13.522 -10.311 -13.493 1.00 84.12 169 LEU A N 1
ATOM 1354 C CA . LEU A 1 169 ? 13.104 -9.534 -14.664 1.00 84.12 169 LEU A CA 1
ATOM 1355 C C . LEU A 1 169 ? 13.992 -8.305 -14.907 1.00 84.12 169 LEU A C 1
ATOM 1357 O O . LEU A 1 169 ? 14.415 -8.070 -16.038 1.00 84.12 169 LEU A O 1
ATOM 1361 N N . LEU A 1 170 ? 14.305 -7.536 -13.861 1.00 81.25 170 LEU A N 1
ATOM 1362 C CA . LEU A 1 170 ? 15.189 -6.370 -13.966 1.00 81.25 170 LEU A CA 1
ATOM 1363 C C . LEU A 1 170 ? 16.601 -6.759 -14.415 1.00 81.25 170 LEU A C 1
ATOM 1365 O O . LEU A 1 170 ? 17.181 -6.060 -15.243 1.00 81.25 170 LEU A O 1
ATOM 1369 N N . LEU A 1 171 ? 17.143 -7.872 -13.914 1.00 78.12 171 LEU A N 1
ATOM 1370 C CA . LEU A 1 171 ? 18.437 -8.398 -14.358 1.00 78.12 171 LEU A CA 1
ATOM 1371 C C . LEU A 1 171 ? 18.402 -8.872 -15.812 1.00 78.12 171 LEU A C 1
ATOM 1373 O O . LEU A 1 171 ? 19.366 -8.658 -16.541 1.00 78.12 171 LEU A O 1
ATOM 1377 N N . TRP A 1 172 ? 17.298 -9.485 -16.243 1.00 77.69 172 TRP A N 1
ATOM 1378 C CA . TRP A 1 172 ? 17.131 -9.939 -17.623 1.00 77.69 172 TRP A CA 1
ATOM 1379 C C . TRP A 1 172 ? 17.077 -8.765 -18.616 1.00 77.69 172 TRP A C 1
ATOM 1381 O O . TRP A 1 172 ? 17.657 -8.845 -19.695 1.00 77.69 172 TRP A O 1
ATOM 1391 N N . ILE A 1 173 ? 16.448 -7.647 -18.230 1.00 75.06 173 ILE A N 1
ATOM 1392 C CA . ILE A 1 173 ? 16.365 -6.410 -19.034 1.00 75.06 173 ILE A CA 1
ATOM 1393 C C . ILE A 1 173 ? 17.639 -5.550 -18.905 1.00 75.06 173 ILE A C 1
ATOM 1395 O O . ILE A 1 173 ? 17.979 -4.797 -19.817 1.00 75.06 173 ILE A O 1
ATOM 1399 N N . GLY A 1 174 ? 18.365 -5.665 -17.789 1.00 70.06 174 GLY A N 1
ATOM 1400 C CA . GLY A 1 174 ? 19.510 -4.828 -17.410 1.00 70.06 174 GLY A CA 1
ATOM 1401 C C . GLY A 1 174 ? 20.607 -4.607 -18.464 1.00 70.06 174 GLY A C 1
ATOM 1402 O O . GLY A 1 174 ? 21.095 -3.479 -18.540 1.00 70.06 174 GLY A O 1
ATOM 1403 N N . PRO A 1 175 ? 20.969 -5.582 -19.325 1.00 70.50 175 PRO A N 1
ATOM 1404 C CA . PRO A 1 175 ? 21.931 -5.364 -20.409 1.00 70.50 175 PRO A CA 1
ATOM 1405 C C . PRO A 1 175 ? 21.533 -4.248 -21.389 1.00 70.50 175 PRO A C 1
ATOM 1407 O O . PRO A 1 175 ? 22.401 -3.691 -22.053 1.00 70.50 175 PRO A O 1
ATOM 1410 N N . MET A 1 176 ? 20.245 -3.893 -21.463 1.00 65.75 176 MET A N 1
ATOM 1411 C CA . MET A 1 176 ? 19.744 -2.791 -22.293 1.00 65.75 176 MET A CA 1
ATOM 1412 C C . MET A 1 176 ? 19.892 -1.416 -21.616 1.00 65.75 176 MET A C 1
ATOM 1414 O O . MET A 1 176 ? 19.866 -0.397 -22.303 1.00 65.75 176 MET A O 1
ATOM 1418 N N . VAL A 1 177 ? 20.017 -1.356 -20.279 1.00 65.44 177 VAL A N 1
ATOM 1419 C CA . VAL A 1 177 ? 20.022 -0.098 -19.508 1.00 65.44 177 VAL A CA 1
ATOM 1420 C C . VAL A 1 177 ? 20.934 -0.208 -18.263 1.00 65.44 177 VAL A C 1
ATOM 1422 O O . VAL A 1 177 ? 20.477 -0.624 -17.199 1.00 65.44 177 VAL A O 1
ATOM 1425 N N . PRO A 1 178 ? 22.213 0.209 -18.324 1.00 61.81 178 PRO A N 1
ATOM 1426 C CA . PRO A 1 178 ? 23.244 -0.164 -17.338 1.00 61.81 178 PRO A CA 1
ATOM 1427 C C . PRO A 1 178 ? 23.171 0.509 -15.947 1.00 61.81 178 PRO A C 1
ATOM 1429 O O . PRO A 1 178 ? 23.930 0.138 -15.057 1.00 61.81 178 PRO A O 1
ATOM 1432 N N . MET A 1 179 ? 22.269 1.470 -15.709 1.00 63.25 179 MET A N 1
ATOM 1433 C CA . MET A 1 179 ? 22.178 2.220 -14.432 1.00 63.25 179 MET A CA 1
ATOM 1434 C C . MET A 1 179 ? 20.809 2.151 -13.737 1.00 63.25 179 MET A C 1
ATOM 1436 O O . MET A 1 179 ? 20.694 2.449 -12.549 1.00 63.25 179 MET A O 1
ATOM 1440 N N . VAL A 1 180 ? 19.765 1.725 -14.446 1.00 65.88 180 VAL A N 1
ATOM 1441 C CA . VAL A 1 180 ? 18.393 1.659 -13.914 1.00 65.88 180 VAL A CA 1
ATOM 1442 C C . VAL A 1 180 ? 18.141 0.476 -12.955 1.00 65.88 180 VAL A C 1
ATOM 1444 O O . VAL A 1 180 ? 17.422 0.684 -11.975 1.00 65.88 180 VAL A O 1
ATOM 1447 N N . PRO A 1 181 ? 18.725 -0.730 -13.133 1.00 70.69 181 PRO A N 1
ATOM 1448 C CA . PRO A 1 181 ? 18.326 -1.908 -12.355 1.00 70.69 181 PRO A CA 1
ATOM 1449 C C . PRO A 1 181 ? 18.543 -1.779 -10.843 1.00 70.69 181 PRO A C 1
ATOM 1451 O O . PRO A 1 181 ? 17.666 -2.149 -10.065 1.00 70.69 181 PRO A O 1
ATOM 1454 N N . ASN A 1 182 ? 19.675 -1.208 -10.415 1.00 73.69 182 ASN A N 1
ATOM 1455 C CA . ASN A 1 182 ? 20.021 -1.117 -8.993 1.00 73.69 182 ASN A CA 1
ATOM 1456 C C . ASN A 1 182 ? 19.115 -0.131 -8.244 1.00 73.69 182 ASN A C 1
ATOM 1458 O O . ASN A 1 182 ? 18.539 -0.476 -7.213 1.00 73.69 182 ASN A O 1
ATOM 1462 N N . LEU A 1 183 ? 18.939 1.082 -8.779 1.00 79.88 183 LEU A N 1
ATOM 1463 C CA . LEU A 1 183 ? 18.082 2.093 -8.155 1.00 79.88 183 LEU A CA 1
ATOM 1464 C C . LEU A 1 183 ? 16.613 1.647 -8.155 1.00 79.88 183 LEU A C 1
ATOM 1466 O O . LEU A 1 183 ? 15.923 1.805 -7.146 1.00 79.88 183 LEU A O 1
ATOM 1470 N N . ALA A 1 184 ? 16.151 1.040 -9.254 1.00 81.12 184 ALA A N 1
ATOM 1471 C CA . ALA A 1 184 ? 14.800 0.494 -9.357 1.00 81.12 184 ALA A CA 1
ATOM 1472 C C . ALA A 1 184 ? 14.555 -0.621 -8.330 1.00 81.12 184 ALA A C 1
ATOM 1474 O O . ALA A 1 184 ? 13.497 -0.646 -7.699 1.00 81.12 184 ALA A O 1
ATOM 1475 N N . MET A 1 185 ? 15.540 -1.495 -8.102 1.00 81.38 185 MET A N 1
ATOM 1476 C CA . MET A 1 185 ? 15.459 -2.540 -7.084 1.00 81.38 185 MET A CA 1
ATOM 1477 C C . MET A 1 185 ? 15.279 -1.939 -5.685 1.00 81.38 185 MET A C 1
ATOM 1479 O O . MET A 1 185 ? 14.298 -2.265 -5.013 1.00 81.38 185 MET A O 1
ATOM 1483 N N . PHE A 1 186 ? 16.160 -1.028 -5.257 1.00 83.12 186 PHE A N 1
ATOM 1484 C CA . PHE A 1 186 ? 16.046 -0.399 -3.935 1.00 83.12 186 PHE A CA 1
ATOM 1485 C C . PHE A 1 186 ? 14.734 0.374 -3.776 1.00 83.12 186 PHE A C 1
ATOM 1487 O O . PHE A 1 186 ? 14.061 0.237 -2.753 1.00 83.12 186 PHE A O 1
ATOM 1494 N N . ALA A 1 187 ? 14.326 1.131 -4.797 1.00 85.94 187 ALA A N 1
ATOM 1495 C CA . ALA A 1 187 ? 13.059 1.852 -4.784 1.00 85.94 187 ALA A CA 1
ATOM 1496 C C . ALA A 1 187 ? 11.867 0.895 -4.640 1.00 85.94 187 ALA A C 1
ATOM 1498 O O . ALA A 1 187 ? 11.003 1.124 -3.794 1.00 85.94 187 ALA A O 1
ATOM 1499 N N . SER A 1 188 ? 11.839 -0.205 -5.401 1.00 85.75 188 SER A N 1
ATOM 1500 C CA . SER A 1 188 ? 10.773 -1.211 -5.307 1.00 85.75 188 SER A CA 1
ATOM 1501 C C . SER A 1 188 ? 10.697 -1.832 -3.910 1.00 85.75 188 SER A C 1
ATOM 1503 O O . SER A 1 188 ? 9.608 -1.944 -3.348 1.00 85.75 188 SER A O 1
ATOM 1505 N N . TRP A 1 189 ? 11.846 -2.131 -3.296 1.00 88.62 189 TRP A N 1
ATOM 1506 C CA . TRP A 1 189 ? 11.926 -2.677 -1.943 1.00 88.62 189 TRP A CA 1
ATOM 1507 C C . TRP A 1 189 ? 11.351 -1.714 -0.908 1.00 88.62 189 TRP A C 1
ATOM 1509 O O . TRP A 1 189 ? 10.502 -2.093 -0.098 1.00 88.62 189 TRP A O 1
ATOM 1519 N N . MET A 1 190 ? 11.768 -0.448 -0.969 1.00 87.69 190 MET A N 1
ATOM 1520 C CA . MET A 1 190 ? 11.292 0.592 -0.060 1.00 87.69 190 MET A CA 1
ATOM 1521 C C . MET A 1 190 ? 9.793 0.835 -0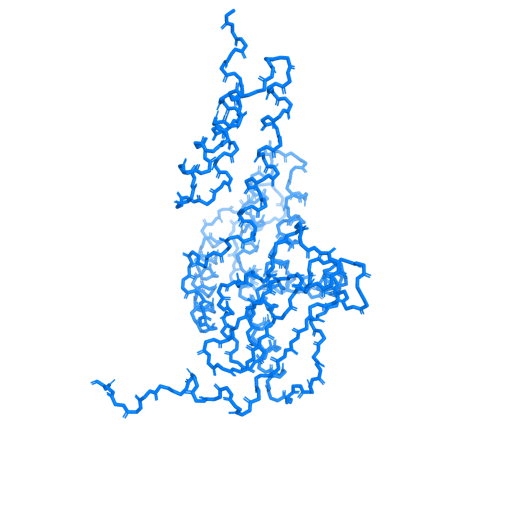.224 1.00 87.69 190 MET A C 1
ATOM 1523 O O . MET A 1 190 ? 9.083 0.952 0.773 1.00 87.69 190 MET A O 1
ATOM 1527 N N . LEU A 1 191 ? 9.289 0.867 -1.461 1.00 88.88 191 LEU A N 1
ATOM 1528 C CA . LEU A 1 191 ? 7.863 1.035 -1.744 1.00 88.88 191 LEU A CA 1
ATOM 1529 C C . LEU A 1 191 ? 7.034 -0.138 -1.216 1.00 88.88 191 LEU A C 1
ATOM 1531 O O . LEU A 1 191 ? 5.993 0.087 -0.601 1.00 88.88 191 LEU A O 1
ATOM 1535 N N . ILE A 1 192 ? 7.511 -1.371 -1.393 1.00 90.00 192 ILE A N 1
ATOM 1536 C CA . ILE A 1 192 ? 6.841 -2.577 -0.901 1.00 90.00 192 ILE A CA 1
ATOM 1537 C C . ILE A 1 192 ? 6.825 -2.610 0.628 1.00 90.00 192 ILE A C 1
ATOM 1539 O O . ILE A 1 192 ? 5.764 -2.799 1.220 1.00 90.00 192 ILE A O 1
ATOM 1543 N N . LEU A 1 193 ? 7.964 -2.380 1.288 1.00 89.38 193 LEU A N 1
ATOM 1544 C CA . LEU A 1 193 ? 8.019 -2.348 2.753 1.00 89.38 193 LEU A CA 1
ATOM 1545 C C . LEU A 1 193 ? 7.168 -1.213 3.317 1.00 89.38 193 LEU A C 1
ATOM 1547 O O . LEU A 1 193 ? 6.440 -1.414 4.289 1.00 89.38 193 LEU A O 1
ATOM 1551 N N . ARG A 1 194 ? 7.200 -0.039 2.680 1.00 89.56 194 ARG A N 1
ATOM 1552 C CA . ARG A 1 194 ? 6.324 1.081 3.026 1.00 89.56 194 ARG A CA 1
ATOM 1553 C C . ARG A 1 194 ? 4.858 0.689 2.883 1.00 89.56 194 ARG A C 1
ATOM 1555 O O . ARG A 1 194 ? 4.090 0.957 3.798 1.00 89.56 194 ARG A O 1
ATOM 1562 N N . TRP A 1 195 ? 4.471 0.030 1.792 1.00 90.12 195 TRP A N 1
ATOM 1563 C CA . TRP A 1 195 ? 3.104 -0.457 1.599 1.00 90.12 195 TRP A CA 1
ATOM 1564 C C . TRP A 1 195 ? 2.697 -1.461 2.684 1.00 90.12 195 TRP A C 1
ATOM 1566 O O . TRP A 1 195 ? 1.640 -1.299 3.289 1.00 90.12 195 TRP A O 1
ATOM 1576 N N . VAL A 1 196 ? 3.554 -2.439 3.002 1.00 91.12 196 VAL A N 1
ATOM 1577 C CA . VAL A 1 196 ? 3.308 -3.410 4.083 1.00 91.12 196 VAL A CA 1
ATOM 1578 C C . VAL A 1 196 ? 3.105 -2.696 5.423 1.00 91.12 196 VAL A C 1
ATOM 1580 O O . VAL A 1 196 ? 2.176 -3.026 6.158 1.00 91.12 196 VAL A O 1
ATOM 1583 N N . LEU A 1 197 ? 3.941 -1.704 5.743 1.00 88.62 197 LEU A N 1
ATOM 1584 C CA . LEU A 1 197 ? 3.854 -0.949 6.994 1.00 88.62 197 LEU A CA 1
ATOM 1585 C C . LEU A 1 197 ? 2.628 -0.029 7.052 1.00 88.62 197 LEU A C 1
ATOM 1587 O O . LEU A 1 197 ? 1.997 0.045 8.106 1.00 88.62 197 LEU A O 1
ATOM 1591 N N . ILE A 1 198 ? 2.282 0.650 5.954 1.00 84.44 198 ILE A N 1
ATOM 1592 C CA . ILE A 1 198 ? 1.066 1.472 5.860 1.00 84.44 198 ILE A CA 1
ATOM 1593 C C . ILE A 1 198 ? -0.163 0.582 6.051 1.00 84.44 198 ILE A C 1
ATOM 1595 O O . ILE A 1 198 ? -0.986 0.876 6.910 1.00 84.44 198 ILE A O 1
ATOM 1599 N N . ASP A 1 199 ? -0.240 -0.556 5.359 1.00 87.56 199 ASP A N 1
ATOM 1600 C CA . ASP A 1 199 ? -1.351 -1.499 5.512 1.00 87.56 199 ASP A CA 1
ATOM 1601 C C . ASP A 1 199 ? -1.492 -2.011 6.957 1.00 87.56 199 ASP A C 1
ATOM 1603 O O . ASP A 1 199 ? -2.605 -2.120 7.460 1.00 87.56 199 ASP A O 1
ATOM 1607 N N . GLN A 1 200 ? -0.388 -2.250 7.677 1.00 86.75 200 GLN A N 1
ATOM 1608 C CA . GLN A 1 200 ? -0.458 -2.604 9.103 1.00 86.75 200 GLN A CA 1
ATOM 1609 C C . GLN A 1 200 ? -0.928 -1.468 10.019 1.00 86.75 200 GLN A C 1
ATOM 1611 O O . GLN A 1 200 ? -1.325 -1.741 11.158 1.00 86.75 200 GLN A O 1
ATOM 1616 N N . ARG A 1 201 ? -0.785 -0.208 9.600 1.00 85.00 201 ARG A N 1
ATOM 1617 C CA . ARG A 1 201 ? -1.248 0.968 10.355 1.00 85.00 201 ARG A CA 1
ATOM 1618 C C . ARG A 1 201 ? -2.718 1.258 10.074 1.00 85.00 201 ARG A C 1
ATOM 1620 O O . ARG A 1 201 ? -3.421 1.647 10.994 1.00 85.00 201 ARG A O 1
ATOM 1627 N N . SER A 1 202 ? -3.173 0.984 8.856 1.00 83.62 202 SER A N 1
ATOM 1628 C CA . SER A 1 202 ? -4.562 1.154 8.423 1.00 83.62 202 SER A CA 1
ATOM 1629 C C . SER A 1 202 ? -5.474 -0.019 8.796 1.00 83.62 202 SER A C 1
ATOM 1631 O O . SER A 1 202 ? -6.616 -0.061 8.356 1.00 83.62 202 SER A O 1
ATOM 1633 N N . ARG A 1 203 ? -4.997 -1.001 9.571 1.00 87.94 203 ARG A N 1
ATOM 1634 C CA . ARG A 1 203 ? -5.790 -2.149 10.038 1.00 87.94 203 ARG A CA 1
ATOM 1635 C C . ARG A 1 203 ? -6.053 -2.058 11.532 1.00 87.94 203 ARG A C 1
ATOM 1637 O O . ARG A 1 203 ? -5.180 -1.672 12.308 1.00 87.94 203 ARG A O 1
ATOM 1644 N N . CYS A 1 204 ? -7.234 -2.504 11.943 1.00 87.38 204 CYS A N 1
ATOM 1645 C CA . CYS A 1 204 ? -7.591 -2.600 13.350 1.00 87.38 204 CYS A CA 1
ATOM 1646 C C . CYS A 1 204 ? -6.624 -3.551 14.095 1.00 87.38 204 CYS A C 1
ATOM 1648 O O . CYS A 1 204 ? -6.423 -4.685 13.650 1.00 87.38 204 CYS A O 1
ATOM 1650 N N . PRO A 1 205 ? -6.061 -3.157 15.255 1.00 86.12 205 PRO A N 1
ATOM 1651 C CA . PRO A 1 205 ? -5.137 -3.989 16.028 1.00 86.12 205 PRO A CA 1
ATOM 1652 C C . PRO A 1 205 ? -5.785 -5.243 16.638 1.00 86.12 205 PRO A C 1
ATOM 1654 O O . PRO A 1 205 ? -5.059 -6.127 17.088 1.00 86.12 205 PRO A O 1
ATOM 1657 N N . VAL A 1 206 ? -7.120 -5.327 16.662 1.00 85.81 206 VAL A N 1
ATOM 1658 C CA . VAL A 1 206 ? -7.878 -6.455 17.225 1.00 85.81 206 VAL A CA 1
ATOM 1659 C C . VAL A 1 206 ? -8.283 -7.448 16.130 1.00 85.81 206 VAL A C 1
ATOM 1661 O O . VAL A 1 206 ? -7.874 -8.611 16.155 1.00 85.81 206 VAL A O 1
ATOM 1664 N N . CYS A 1 207 ? -9.050 -7.001 15.129 1.00 87.25 207 CYS A N 1
ATOM 1665 C CA . CYS A 1 207 ? -9.578 -7.886 14.082 1.00 87.25 207 CYS A CA 1
ATOM 1666 C C . CYS A 1 207 ? -8.717 -7.974 12.815 1.00 87.25 207 CYS A C 1
ATOM 1668 O O . CYS A 1 207 ? -8.992 -8.826 11.970 1.00 87.25 207 CYS A O 1
ATOM 1670 N N . LEU A 1 208 ? -7.694 -7.122 12.666 1.00 88.25 208 LEU A N 1
ATOM 1671 C CA . LEU A 1 208 ? -6.839 -7.008 11.473 1.00 88.25 208 LEU A CA 1
ATOM 1672 C C . LEU A 1 208 ? -7.589 -6.676 10.172 1.00 88.25 208 LEU A C 1
ATOM 1674 O O . LEU A 1 208 ? -7.015 -6.764 9.080 1.00 88.25 208 LEU A O 1
ATOM 1678 N N . ARG A 1 209 ? -8.860 -6.278 10.273 1.00 88.19 209 ARG A N 1
ATOM 1679 C CA . ARG A 1 209 ? -9.600 -5.741 9.135 1.00 88.19 209 ARG A CA 1
ATOM 1680 C C . ARG A 1 209 ? -9.132 -4.325 8.832 1.00 88.19 209 ARG A C 1
ATOM 1682 O O . ARG A 1 209 ? -8.687 -3.620 9.742 1.00 88.19 209 ARG A O 1
ATOM 1689 N N . LEU A 1 210 ? -9.185 -3.948 7.560 1.00 87.50 210 LEU A N 1
ATOM 1690 C CA . LEU A 1 210 ? -8.902 -2.580 7.136 1.00 87.50 210 LEU A CA 1
ATOM 1691 C C . LEU A 1 210 ? -9.890 -1.624 7.823 1.00 87.50 210 LEU A C 1
ATOM 1693 O O . LEU A 1 210 ? -11.061 -1.966 7.991 1.00 87.50 210 LEU A O 1
ATOM 1697 N N . LEU A 1 211 ? -9.395 -0.479 8.284 1.00 85.44 211 LEU A N 1
ATOM 1698 C CA . LEU A 1 211 ? -10.236 0.587 8.812 1.00 85.44 211 LEU A CA 1
ATOM 1699 C C . LEU A 1 211 ? -11.021 1.215 7.662 1.00 85.44 211 LEU A C 1
ATOM 1701 O O . LEU A 1 211 ? -10.529 1.301 6.538 1.00 85.44 211 LEU A O 1
ATOM 1705 N N . THR A 1 212 ? -12.249 1.604 7.970 1.00 76.81 212 THR A N 1
ATOM 1706 C CA . THR A 1 212 ? -13.182 2.214 7.017 1.00 76.81 212 THR A CA 1
A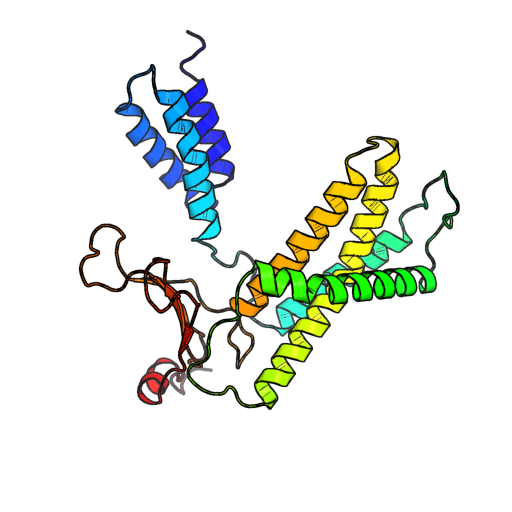TOM 1707 C C . THR A 1 212 ? -12.676 3.588 6.596 1.00 76.81 212 THR A C 1
ATOM 1709 O O . THR A 1 212 ? -11.864 4.184 7.311 1.00 76.81 212 THR A O 1
ATOM 1712 N N . ASP A 1 213 ? -13.165 4.064 5.448 1.00 66.69 213 ASP A N 1
ATOM 1713 C CA . ASP A 1 213 ? -12.772 5.330 4.833 1.00 66.69 213 ASP A CA 1
ATOM 1714 C C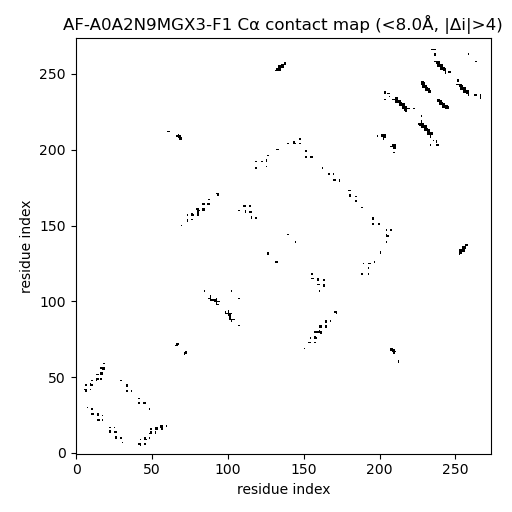 . ASP A 1 213 ? -12.631 6.459 5.868 1.00 66.69 213 ASP A C 1
ATOM 1716 O O . ASP A 1 213 ? -13.513 6.635 6.716 1.00 66.69 213 ASP A O 1
ATOM 1720 N N . PRO A 1 214 ? -11.514 7.209 5.828 1.00 69.75 214 PRO A N 1
ATOM 1721 C CA . PRO A 1 214 ? -11.256 8.259 6.794 1.00 69.75 214 PRO A CA 1
ATOM 1722 C C . PRO A 1 214 ? -12.302 9.360 6.646 1.00 69.75 214 PRO A C 1
ATOM 1724 O O . PRO A 1 214 ? -12.346 10.052 5.627 1.00 69.75 214 PRO A O 1
ATOM 1727 N N . VAL A 1 215 ? -13.107 9.566 7.683 1.00 68.00 215 VAL A N 1
ATOM 1728 C CA . VAL A 1 215 ? -13.978 10.732 7.753 1.00 68.00 215 VAL A CA 1
ATOM 1729 C C . VAL A 1 215 ? -13.181 11.910 8.278 1.00 68.00 215 VAL A C 1
ATOM 1731 O O . VAL A 1 215 ? -12.388 11.822 9.218 1.00 68.00 215 VAL A O 1
ATOM 1734 N N . ARG A 1 216 ? -13.342 13.024 7.575 1.00 68.12 216 ARG A N 1
ATOM 1735 C CA . ARG A 1 216 ? -12.666 14.281 7.852 1.00 68.12 216 ARG A CA 1
ATOM 1736 C C . ARG A 1 216 ? -13.503 15.077 8.826 1.00 68.12 216 ARG A C 1
ATOM 1738 O O . ARG A 1 216 ? -14.669 15.341 8.547 1.00 68.12 216 ARG A O 1
ATOM 1745 N N . ILE A 1 217 ? -12.895 15.462 9.940 1.00 66.19 217 ILE A N 1
ATOM 1746 C CA . ILE A 1 217 ? -13.523 16.338 10.921 1.00 66.19 217 ILE A CA 1
ATOM 1747 C C . ILE A 1 217 ? -12.843 17.702 10.820 1.00 66.19 217 ILE A C 1
ATOM 1749 O O . ILE A 1 217 ? -11.622 17.808 10.958 1.00 66.19 217 ILE A O 1
ATOM 1753 N N . GLY A 1 218 ? -13.652 18.723 10.530 1.00 59.91 218 GLY A N 1
ATOM 1754 C CA . GLY A 1 218 ? -13.243 20.121 10.394 1.00 59.91 218 GLY A CA 1
ATOM 1755 C C . GLY A 1 218 ? -12.779 20.530 8.989 1.00 59.91 218 GLY A C 1
ATOM 1756 O O . GLY A 1 218 ? -12.469 19.704 8.130 1.00 59.91 218 GLY A O 1
ATOM 1757 N N . THR A 1 219 ? -12.708 21.844 8.767 1.00 57.91 219 THR A N 1
ATOM 1758 C CA . THR A 1 219 ? -12.111 22.482 7.579 1.00 57.91 219 THR A CA 1
ATOM 1759 C C . THR A 1 219 ? -10.866 23.271 7.972 1.00 57.91 219 THR A C 1
ATOM 1761 O O . THR A 1 219 ? -10.887 23.982 8.975 1.00 57.91 219 THR A O 1
ATOM 1764 N N . SER A 1 220 ? -9.804 23.220 7.156 1.00 54.28 220 SER A N 1
ATOM 1765 C CA . SER A 1 220 ? -8.509 23.875 7.433 1.00 54.28 220 SER A CA 1
ATOM 1766 C C . SER A 1 220 ? -8.585 25.393 7.689 1.00 54.28 220 SER A C 1
ATOM 1768 O O . SER A 1 220 ? -7.609 25.963 8.165 1.00 54.28 220 SER A O 1
ATOM 1770 N N . SER A 1 221 ? -9.691 26.060 7.345 1.00 53.69 221 SER A N 1
ATOM 1771 C CA . SER A 1 221 ? -9.895 27.506 7.506 1.00 53.69 221 SER A CA 1
ATOM 1772 C C . SER A 1 221 ? -10.563 27.918 8.828 1.00 53.69 221 SER A C 1
ATOM 1774 O O . SER A 1 221 ? -10.646 29.113 9.097 1.00 53.69 221 SER A O 1
ATOM 1776 N N . GLN A 1 222 ? -11.021 26.974 9.663 1.00 51.97 222 GLN A N 1
ATOM 1777 C CA . GLN A 1 222 ? -11.770 27.250 10.907 1.00 51.97 222 GLN A CA 1
ATOM 1778 C C . GLN A 1 222 ? -10.966 26.944 12.188 1.00 51.97 222 GLN A C 1
ATOM 1780 O O . GLN A 1 222 ? -11.503 26.594 13.234 1.00 51.97 222 GLN A O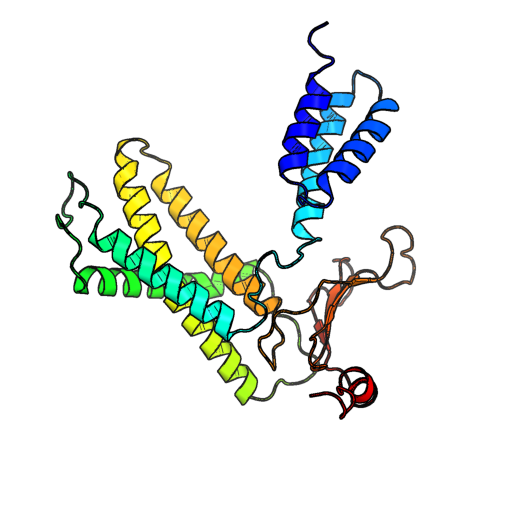 1
ATOM 1785 N N . THR A 1 223 ? -9.641 27.081 12.137 1.00 48.25 223 THR A N 1
ATOM 1786 C CA . THR A 1 223 ? -8.734 26.679 13.223 1.00 48.25 223 THR A CA 1
ATOM 1787 C C . THR A 1 223 ? -8.295 27.853 14.091 1.00 48.25 223 THR A C 1
ATOM 1789 O O . THR A 1 223 ? -7.234 28.436 13.868 1.00 48.25 223 THR A O 1
ATOM 1792 N N . PHE A 1 224 ? -9.066 28.164 15.130 1.00 51.34 224 PHE A N 1
ATOM 1793 C CA . PHE A 1 224 ? -8.477 28.768 16.335 1.00 51.34 224 PHE A CA 1
ATOM 1794 C C . PHE A 1 224 ? -8.649 27.881 17.576 1.00 51.34 224 PHE A C 1
ATOM 1796 O O . PHE A 1 224 ? -7.801 27.921 18.460 1.00 51.34 224 PHE A O 1
ATOM 1803 N N . LEU A 1 225 ? -9.689 27.035 17.626 1.00 51.25 225 LEU A N 1
ATOM 1804 C CA . LEU A 1 225 ? -9.969 26.148 18.768 1.00 51.25 225 LEU A CA 1
ATOM 1805 C C . LEU A 1 225 ? -10.525 24.759 18.390 1.00 51.25 225 LEU A C 1
ATOM 1807 O O . LEU A 1 225 ? -10.693 23.919 19.272 1.00 51.25 225 LEU A O 1
ATOM 1811 N N . GLU A 1 226 ? -10.812 24.497 17.112 1.00 49.19 226 GLU A N 1
ATOM 1812 C CA . GLU A 1 226 ? -11.431 23.241 16.674 1.00 49.19 226 GLU A CA 1
ATOM 1813 C C . GLU A 1 226 ? -10.414 22.211 16.171 1.00 49.19 226 GLU A C 1
ATOM 1815 O O . GLU A 1 226 ? -9.380 22.534 15.581 1.00 49.19 226 GLU A O 1
ATOM 1820 N N . TRP A 1 227 ? -10.719 20.945 16.452 1.00 57.75 227 TRP A N 1
ATOM 1821 C CA . TRP A 1 227 ? -9.873 19.794 16.175 1.00 57.75 227 TRP A CA 1
ATOM 1822 C C . TRP A 1 227 ? -9.992 19.463 14.687 1.00 57.75 227 TRP A C 1
ATOM 1824 O O . TRP A 1 227 ? -11.087 19.195 14.200 1.00 57.75 227 TRP A O 1
ATOM 1834 N N . TYR A 1 228 ? -8.871 19.484 13.965 1.00 64.50 228 TYR A N 1
ATOM 1835 C CA . TYR A 1 228 ? -8.830 19.175 12.538 1.00 64.50 228 TYR A CA 1
ATOM 1836 C C . TYR A 1 228 ? -7.980 17.928 12.280 1.00 64.50 228 TYR A C 1
ATOM 1838 O O . TYR A 1 228 ? -6.793 17.879 12.623 1.00 64.50 228 TYR A O 1
ATOM 1846 N N . GLY A 1 229 ? -8.594 16.903 11.686 1.00 69.94 229 GLY A N 1
ATOM 1847 C CA . GLY A 1 229 ? -7.956 15.607 11.477 1.00 69.94 229 GLY A CA 1
ATOM 1848 C C . GLY A 1 229 ? -8.805 14.626 10.672 1.00 69.94 229 GLY A C 1
ATOM 1849 O O . GLY A 1 229 ? -9.934 14.913 10.266 1.00 69.94 229 GLY A O 1
ATOM 1850 N N . SER A 1 230 ? -8.239 13.447 10.422 1.00 74.12 230 SER A N 1
ATOM 1851 C CA . SER A 1 230 ? -8.967 12.313 9.849 1.00 74.12 230 SER A CA 1
ATOM 1852 C C . SER A 1 230 ? -9.151 11.213 10.879 1.00 74.12 230 SER A C 1
ATOM 1854 O O . SER A 1 230 ? -8.190 10.804 11.539 1.00 74.12 230 SER A O 1
ATOM 1856 N N . GLU A 1 231 ? -10.363 10.687 10.940 1.00 82.12 231 GLU A N 1
ATOM 1857 C CA . GLU A 1 231 ? -10.747 9.599 11.822 1.00 82.12 231 GLU A CA 1
ATOM 1858 C C . GLU A 1 231 ? -11.187 8.396 10.996 1.00 82.12 231 GLU A C 1
ATOM 1860 O O . GLU A 1 231 ? -11.956 8.524 10.048 1.00 82.12 231 GLU A O 1
ATOM 1865 N N . SER A 1 232 ? -10.669 7.215 11.327 1.00 84.38 232 SER A N 1
ATOM 1866 C CA . SER A 1 232 ? -11.018 5.970 10.633 1.00 84.38 232 SER A CA 1
ATOM 1867 C C . SER A 1 232 ? -11.429 4.900 11.637 1.00 84.38 232 SER A C 1
ATOM 1869 O O . SER A 1 232 ? -10.715 4.634 12.607 1.00 84.38 232 SER A O 1
ATOM 1871 N N . TRP A 1 233 ? -12.595 4.289 11.425 1.00 83.94 233 TRP A N 1
ATOM 1872 C CA . TRP A 1 233 ? -13.216 3.353 12.368 1.00 83.94 233 TRP A CA 1
ATOM 1873 C C . TRP A 1 233 ? -13.133 1.902 11.917 1.00 83.94 233 TRP A C 1
ATOM 1875 O O . TRP A 1 233 ? -13.165 1.560 10.730 1.00 83.94 233 TRP A O 1
ATOM 1885 N N . CYS A 1 234 ? -13.078 1.018 12.906 1.00 86.44 234 CYS A N 1
ATOM 1886 C CA . CYS A 1 234 ? -13.284 -0.404 12.708 1.00 86.44 234 CYS A CA 1
ATOM 1887 C C . CYS A 1 234 ? -14.784 -0.707 12.550 1.00 86.44 234 CYS A C 1
ATOM 1889 O O . CYS A 1 234 ? -15.547 -0.464 13.478 1.00 86.44 234 CYS A O 1
ATOM 1891 N N . LEU A 1 235 ? -15.189 -1.357 11.450 1.00 81.56 235 LEU A N 1
ATOM 1892 C CA . LEU A 1 235 ? -16.578 -1.811 11.214 1.00 81.56 235 LEU A CA 1
ATOM 1893 C C . LEU A 1 235 ? -17.125 -2.798 12.261 1.00 81.56 235 LEU A C 1
ATOM 1895 O O . LEU A 1 235 ? -18.291 -3.158 12.227 1.00 81.56 235 LEU A O 1
ATOM 1899 N N . GLN A 1 236 ? -16.272 -3.320 13.139 1.00 80.88 236 GLN A N 1
ATOM 1900 C CA . GLN A 1 236 ? -16.661 -4.236 14.215 1.00 80.88 236 GLN A CA 1
ATOM 1901 C C . GLN A 1 236 ? -16.715 -3.532 15.579 1.00 80.88 236 GLN A C 1
ATOM 1903 O O . GLN A 1 236 ? -16.756 -4.206 16.598 1.00 80.88 236 GLN A O 1
ATOM 1908 N N . GLY A 1 237 ? -16.586 -2.202 15.626 1.00 81.31 237 GLY A N 1
ATOM 1909 C CA . GLY A 1 237 ? -16.672 -1.436 16.874 1.00 81.31 237 GLY A CA 1
ATOM 1910 C C . GLY A 1 237 ? -15.458 -1.538 17.807 1.00 81.31 237 GLY A C 1
ATOM 1911 O O . GLY A 1 237 ? -15.501 -1.043 18.920 1.00 81.31 237 GLY A O 1
ATOM 1912 N N . HIS A 1 238 ? -14.336 -2.139 17.389 1.00 85.75 238 HIS A N 1
ATOM 1913 C CA . HIS A 1 238 ? -13.156 -2.288 18.267 1.00 85.75 238 HIS A CA 1
ATOM 1914 C C . HIS A 1 238 ? -12.431 -0.977 18.616 1.00 85.75 238 HIS A C 1
ATOM 1916 O O . HIS A 1 238 ? -11.600 -0.955 19.524 1.00 85.75 238 HIS A O 1
ATOM 1922 N N . GLY A 1 239 ? -12.628 0.078 17.830 1.00 86.00 239 GLY A N 1
ATOM 1923 C CA . GLY A 1 239 ? -11.940 1.344 18.032 1.00 86.00 239 GLY A CA 1
ATOM 1924 C C . GLY A 1 239 ? -11.805 2.190 16.777 1.00 86.00 239 GLY A C 1
ATOM 1925 O O . GLY A 1 239 ? -12.211 1.800 15.674 1.00 86.00 239 GLY A O 1
ATOM 1926 N N . LEU A 1 240 ? -11.178 3.337 16.991 1.00 85.88 240 LEU A N 1
ATOM 1927 C CA . LEU A 1 240 ? -10.957 4.406 16.040 1.00 85.88 240 LEU A CA 1
ATOM 1928 C C . LEU A 1 240 ? -9.465 4.750 15.982 1.00 85.88 240 LEU A C 1
ATOM 1930 O O . LEU A 1 240 ? -8.783 4.827 17.007 1.00 85.88 240 LEU A O 1
ATOM 1934 N N . LEU A 1 241 ? -8.956 4.989 14.778 1.00 84.31 241 LEU A N 1
ATOM 1935 C CA . LEU A 1 241 ? -7.650 5.594 14.560 1.00 84.31 241 LEU A CA 1
ATOM 1936 C C . LEU A 1 241 ? -7.838 7.074 14.231 1.00 84.31 241 LEU A C 1
ATOM 1938 O O . LEU A 1 241 ? -8.371 7.411 13.171 1.00 84.31 241 LEU A O 1
ATOM 1942 N N . HIS A 1 242 ? -7.349 7.932 15.121 1.00 79.81 242 HIS A N 1
ATOM 1943 C CA . HIS A 1 242 ? -7.321 9.377 14.940 1.00 79.81 242 HIS A CA 1
ATOM 1944 C C . HIS A 1 242 ? -5.941 9.815 14.425 1.00 79.81 242 HIS A C 1
ATOM 1946 O O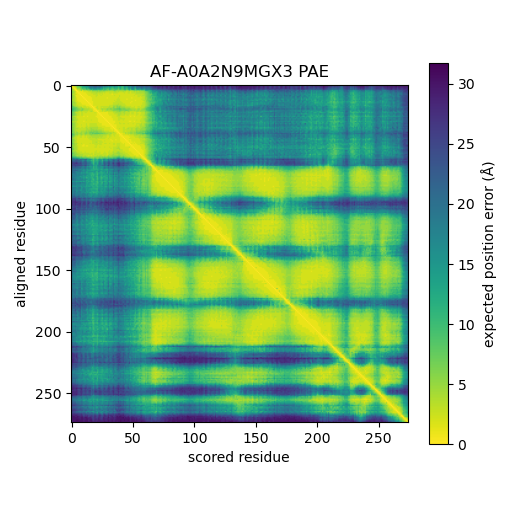 . HIS A 1 242 ? -4.904 9.486 15.020 1.00 79.81 242 HIS A O 1
ATOM 1952 N N . VAL A 1 243 ? -5.923 10.557 13.317 1.00 75.81 243 VAL A N 1
ATOM 1953 C CA . VAL A 1 243 ? -4.717 11.134 12.709 1.00 75.81 243 VAL A CA 1
ATOM 1954 C C . VAL A 1 243 ? -4.885 12.652 12.640 1.00 75.81 243 VAL A C 1
ATOM 1956 O O . VAL A 1 243 ? -5.706 13.151 11.871 1.00 75.81 243 VAL A O 1
ATOM 1959 N N . SER A 1 244 ? -4.094 13.373 13.439 1.00 68.94 244 SER A N 1
ATOM 1960 C CA . SER A 1 244 ? -4.045 14.840 13.422 1.00 68.94 244 SER A CA 1
ATOM 1961 C C . SER A 1 244 ? -3.293 15.337 12.186 1.00 68.94 244 SER A C 1
ATOM 1963 O O . SER A 1 244 ? -2.247 14.786 11.833 1.00 68.94 244 SER A O 1
ATOM 1965 N N . GLU A 1 245 ? -3.806 16.379 11.527 1.00 63.84 245 GLU A N 1
ATOM 1966 C CA . GLU A 1 245 ? -3.112 17.008 10.394 1.00 63.84 245 GLU A CA 1
ATOM 1967 C C . GLU A 1 245 ? -2.113 18.092 10.808 1.00 63.84 245 GLU A C 1
ATOM 1969 O O . GLU A 1 245 ? -1.230 18.443 10.025 1.00 63.84 245 GLU A O 1
ATOM 1974 N N . ILE A 1 246 ? -2.221 18.622 12.030 1.00 59.72 246 ILE A N 1
ATOM 1975 C CA . ILE A 1 246 ? -1.405 19.750 12.483 1.00 59.72 246 ILE A CA 1
ATOM 1976 C C . ILE A 1 246 ? -0.201 19.229 13.271 1.00 59.72 246 ILE A C 1
ATOM 1978 O O . ILE A 1 246 ? -0.311 18.841 14.438 1.00 59.72 246 ILE A O 1
ATOM 1982 N N . SER A 1 247 ? 0.974 19.305 12.638 1.00 50.00 247 SER A N 1
ATOM 1983 C CA . SER A 1 247 ? 2.277 18.936 13.216 1.00 50.00 247 SER A CA 1
ATOM 1984 C C . SER A 1 247 ? 2.695 19.780 14.431 1.00 50.00 247 SER A C 1
ATOM 1986 O O . SER A 1 247 ? 3.656 19.436 15.094 1.00 50.00 247 SER A O 1
ATOM 1988 N N . ALA A 1 248 ? 2.000 20.882 14.733 1.00 47.81 248 ALA A N 1
ATOM 1989 C CA . ALA A 1 248 ? 2.336 21.790 15.837 1.00 47.81 248 ALA A CA 1
ATOM 1990 C C . ALA A 1 248 ? 1.635 21.463 17.174 1.00 47.81 248 ALA A C 1
ATOM 1992 O O . ALA A 1 248 ? 1.860 22.148 18.170 1.00 47.81 248 ALA A O 1
ATOM 1993 N N . SER A 1 249 ? 0.766 20.449 17.214 1.00 47.19 249 SER A N 1
ATOM 1994 C CA . SER A 1 249 ? 0.081 20.031 18.444 1.00 47.19 249 SER A CA 1
ATOM 1995 C C . SER A 1 249 ? 0.909 18.992 19.212 1.00 47.19 249 SER A C 1
ATOM 1997 O O . SER A 1 249 ? 1.584 18.161 18.614 1.00 47.19 249 SER A O 1
ATOM 1999 N N . TYR A 1 250 ? 0.819 18.986 20.548 1.00 47.91 250 TYR A N 1
ATOM 2000 C CA . TYR A 1 250 ? 1.512 18.051 21.461 1.00 47.91 250 TYR A CA 1
ATOM 2001 C C . TYR A 1 250 ? 1.225 16.552 21.171 1.00 47.91 250 TYR A C 1
ATOM 2003 O O . TYR A 1 250 ? 1.822 15.659 21.769 1.00 47.91 250 TYR A O 1
ATOM 2011 N N . SER A 1 251 ? 0.314 16.254 20.239 1.00 52.66 251 SER A N 1
ATOM 2012 C CA . SER A 1 251 ? -0.040 14.924 19.751 1.00 52.66 251 SER A CA 1
ATOM 2013 C C . SER A 1 251 ? 0.319 14.744 18.268 1.00 52.66 251 SER A C 1
ATOM 2015 O O . SER A 1 251 ? -0.559 14.569 17.428 1.00 52.66 251 SER A O 1
ATOM 2017 N N . GLU A 1 252 ? 1.612 14.749 17.936 1.00 56.94 252 GLU A N 1
ATOM 2018 C CA . GLU A 1 252 ? 2.098 14.491 16.564 1.00 56.94 252 GLU A CA 1
ATOM 2019 C C . GLU A 1 252 ? 1.834 13.056 16.073 1.00 56.94 252 GLU A C 1
ATOM 2021 O O . GLU A 1 252 ? 1.830 12.779 14.875 1.00 56.94 252 GLU A O 1
ATOM 2026 N N . ASN A 1 253 ? 1.649 12.107 16.995 1.00 66.31 253 ASN A N 1
ATOM 2027 C CA . ASN A 1 253 ? 1.542 10.697 16.643 1.00 66.31 253 ASN A CA 1
ATOM 2028 C C . ASN A 1 253 ? 0.080 10.283 16.436 1.00 66.31 253 ASN A C 1
ATOM 2030 O O . ASN A 1 253 ? -0.752 10.614 17.284 1.00 66.31 253 ASN A O 1
ATOM 2034 N N . PRO A 1 254 ? -0.222 9.476 15.398 1.00 73.00 254 PRO A N 1
ATOM 2035 C CA . PRO A 1 254 ? -1.516 8.813 15.263 1.00 73.00 254 PRO A CA 1
ATOM 2036 C C . PRO A 1 254 ? -1.899 8.114 16.572 1.00 73.00 254 PRO A C 1
ATOM 2038 O O . PRO A 1 254 ? -1.044 7.477 17.197 1.00 73.00 254 PRO A O 1
ATOM 2041 N N . GLN A 1 255 ? -3.156 8.209 16.997 1.00 80.25 255 GLN A N 1
ATOM 2042 C CA . GLN A 1 255 ? -3.613 7.607 18.254 1.00 80.25 255 GLN A CA 1
ATOM 2043 C C . GLN A 1 255 ? -4.711 6.586 17.988 1.00 80.25 255 GLN A C 1
ATOM 2045 O O . GLN A 1 255 ? -5.665 6.859 17.263 1.00 80.25 255 GLN A O 1
ATOM 2050 N N . TRP A 1 256 ? -4.558 5.398 18.576 1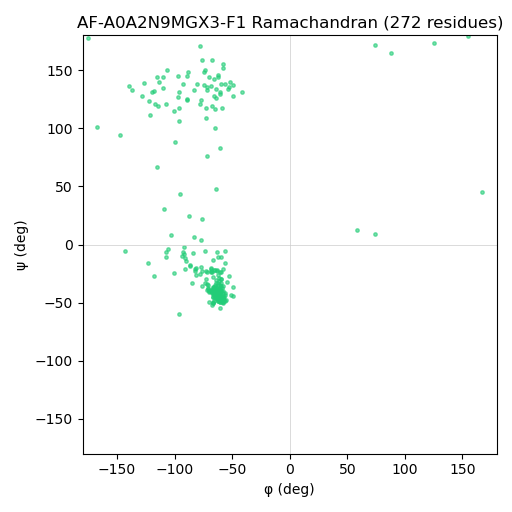.00 84.00 256 TRP A N 1
ATOM 2051 C CA . TRP A 1 256 ? -5.631 4.407 18.617 1.00 84.00 256 TRP A CA 1
ATOM 2052 C C . TRP A 1 256 ? -6.474 4.635 19.872 1.00 84.00 256 TRP A C 1
ATOM 2054 O O . TRP A 1 256 ? -5.939 4.652 20.987 1.00 84.00 256 TRP A O 1
ATOM 2064 N N . LEU A 1 257 ? -7.778 4.801 19.677 1.00 83.31 257 LEU A N 1
ATOM 2065 C CA . LEU A 1 257 ? -8.777 4.976 20.721 1.00 83.31 257 LEU A CA 1
ATOM 2066 C C . LEU A 1 257 ? -9.708 3.763 20.688 1.00 83.31 257 LEU A C 1
ATOM 2068 O O . LEU A 1 257 ? -10.330 3.475 19.668 1.00 83.31 257 LEU A O 1
ATOM 2072 N N . CYS A 1 258 ? -9.770 3.013 21.785 1.00 82.19 258 CYS A N 1
ATOM 2073 C CA . CYS A 1 258 ? -10.775 1.966 21.934 1.00 82.19 258 CYS A CA 1
ATOM 2074 C C . CYS A 1 258 ? -12.134 2.633 22.150 1.00 82.19 258 CYS A C 1
ATOM 2076 O O . CYS A 1 258 ? -12.221 3.586 22.922 1.00 82.19 258 CYS A O 1
ATOM 2078 N N . LEU A 1 259 ? -13.161 2.134 21.467 1.00 80.81 259 LEU A N 1
ATOM 2079 C CA . LEU A 1 259 ? -14.536 2.544 21.730 1.00 80.81 259 LEU A CA 1
ATOM 2080 C C . LEU A 1 259 ? -14.960 1.935 23.071 1.00 80.81 259 LEU A C 1
ATOM 2082 O O . LEU A 1 259 ? -14.671 0.766 23.336 1.00 80.81 259 LEU A O 1
ATOM 2086 N N . ASP A 1 260 ? -15.561 2.750 23.929 1.00 75.88 260 ASP A N 1
ATOM 2087 C CA . ASP A 1 260 ? -16.118 2.322 25.206 1.00 75.88 260 ASP A CA 1
ATOM 2088 C C . ASP A 1 260 ? -17.473 1.626 25.016 1.00 75.88 260 ASP A C 1
ATOM 2090 O O . ASP A 1 260 ? -18.049 1.614 23.925 1.00 75.88 260 ASP A O 1
ATOM 2094 N N . ASP A 1 261 ? -17.979 1.023 26.093 1.00 72.31 261 ASP A N 1
ATOM 2095 C CA . ASP A 1 261 ? -19.171 0.171 26.055 1.00 72.31 261 ASP A CA 1
ATOM 2096 C C . ASP A 1 261 ? -20.424 0.902 25.545 1.00 72.31 261 ASP A C 1
ATOM 2098 O O . ASP A 1 261 ? -21.302 0.268 24.962 1.00 72.31 261 ASP A O 1
ATOM 2102 N N . SER A 1 262 ? -20.468 2.236 25.659 1.00 76.44 262 SER A N 1
ATOM 2103 C CA . SER A 1 262 ? -21.557 3.075 25.138 1.00 76.44 262 SER A CA 1
ATOM 2104 C C . SER A 1 262 ? -21.743 2.982 23.617 1.00 76.44 262 SER A C 1
ATOM 2106 O O . SER A 1 262 ? -22.844 3.200 23.116 1.00 76.44 262 SER A O 1
ATOM 2108 N N . TRP A 1 263 ? -20.701 2.606 22.869 1.00 72.75 263 TRP A N 1
ATOM 2109 C CA . TRP A 1 263 ? -20.757 2.483 21.409 1.00 72.75 263 TRP A CA 1
ATOM 2110 C C . TRP A 1 263 ? -21.140 1.085 20.928 1.00 72.75 263 TRP A C 1
ATOM 2112 O O . TRP A 1 263 ? -21.419 0.915 19.741 1.00 72.75 263 TRP A O 1
ATOM 2122 N N . GLN A 1 264 ? -21.152 0.075 21.805 1.00 69.56 264 GLN A N 1
ATOM 2123 C CA . GLN A 1 264 ? -21.415 -1.312 21.401 1.00 69.56 264 GLN A CA 1
ATOM 2124 C C . GLN A 1 264 ? -22.807 -1.486 20.779 1.00 69.56 264 GLN A C 1
ATOM 2126 O O . GLN A 1 264 ? -22.969 -2.298 19.866 1.00 69.56 264 GLN A O 1
ATOM 2131 N N . GLU A 1 265 ? -23.790 -0.691 21.205 1.00 74.25 265 GLU A N 1
ATOM 2132 C CA . GLU A 1 265 ? -25.158 -0.722 20.670 1.00 74.25 265 GLU A CA 1
ATOM 2133 C C . GLU A 1 265 ? -25.224 -0.363 19.176 1.00 74.25 265 GLU A C 1
ATOM 2135 O O . GLU A 1 265 ? -26.026 -0.938 18.446 1.00 74.25 265 GLU A O 1
ATOM 2140 N N . LEU A 1 266 ? -24.343 0.520 18.689 1.00 73.06 266 LEU A N 1
ATOM 2141 C CA . LEU A 1 266 ? -24.311 0.951 17.283 1.00 73.06 266 LEU A CA 1
ATOM 2142 C C . LEU A 1 266 ? -23.701 -0.094 16.337 1.00 73.06 266 LEU A C 1
ATOM 2144 O O . LEU A 1 266 ? -23.963 -0.062 15.135 1.00 73.06 266 LEU A O 1
ATOM 2148 N N . PHE A 1 267 ? -22.876 -1.004 16.864 1.00 72.44 267 PHE A N 1
ATOM 2149 C CA . PHE A 1 267 ? -22.188 -2.042 16.082 1.00 72.44 267 PHE A CA 1
ATOM 2150 C C . PHE A 1 267 ? -22.756 -3.445 16.309 1.00 72.44 267 PHE A C 1
ATOM 2152 O O . PHE A 1 267 ? -22.350 -4.390 15.629 1.00 72.44 267 PHE A O 1
ATOM 2159 N N . SER A 1 268 ? -23.683 -3.589 17.254 1.00 67.44 268 SER A N 1
ATOM 2160 C CA . SER A 1 268 ? -24.446 -4.814 17.448 1.00 67.44 268 SER A CA 1
ATOM 2161 C C . SER A 1 268 ? -25.456 -4.925 16.311 1.00 67.44 268 SER A C 1
ATOM 2163 O O . SER A 1 268 ? -26.403 -4.145 16.239 1.00 67.44 268 SER A O 1
ATOM 2165 N N . GLU A 1 269 ? -25.253 -5.868 15.387 1.00 59.16 269 GLU A N 1
ATOM 2166 C CA . GLU A 1 269 ? -26.284 -6.177 14.392 1.00 59.16 269 GLU A CA 1
ATOM 2167 C C . GLU A 1 269 ? -27.609 -6.470 15.115 1.00 59.16 269 GLU A C 1
ATOM 2169 O O . GLU A 1 269 ? -27.610 -7.222 16.099 1.00 59.16 269 GLU A O 1
ATOM 2174 N N . PRO A 1 270 ? -28.751 -5.928 14.650 1.00 47.81 270 PRO A N 1
ATOM 2175 C CA . PRO A 1 270 ? -30.037 -6.332 15.184 1.00 47.81 270 PRO A CA 1
ATOM 2176 C C . PRO A 1 270 ? -30.177 -7.835 14.951 1.00 47.81 270 PRO A C 1
ATOM 2178 O O . PRO A 1 270 ? -30.165 -8.305 13.812 1.00 47.81 270 PRO A O 1
ATOM 2181 N N . ALA A 1 271 ? -30.280 -8.596 16.038 1.00 45.06 271 ALA A N 1
ATOM 2182 C CA . ALA A 1 271 ? -30.493 -10.034 16.021 1.00 45.06 271 ALA A CA 1
ATOM 2183 C C . ALA A 1 271 ? -31.826 -10.355 15.316 1.00 45.06 271 ALA A C 1
ATOM 2185 O O . ALA A 1 271 ? -32.863 -10.474 15.961 1.00 45.06 271 ALA A O 1
ATOM 2186 N N . GLY A 1 272 ? -31.839 -10.423 13.982 1.00 49.06 272 GLY A N 1
ATOM 2187 C CA . GLY A 1 272 ? -33.111 -10.521 13.267 1.00 49.06 272 GLY A CA 1
ATOM 2188 C C . GLY A 1 272 ? -33.096 -10.285 11.760 1.00 49.06 272 GLY A C 1
ATOM 2189 O O . GLY A 1 272 ? -33.993 -9.605 11.265 1.00 49.06 272 GLY A O 1
ATOM 2190 N N . ARG A 1 273 ? -32.144 -10.853 11.011 1.00 42.78 273 ARG A N 1
ATOM 2191 C CA . ARG A 1 273 ? -32.403 -11.313 9.630 1.00 42.78 273 ARG A CA 1
ATOM 2192 C C . ARG A 1 273 ? -31.258 -12.191 9.117 1.00 42.78 273 ARG A C 1
ATOM 2194 O O . ARG A 1 273 ? -30.202 -11.689 8.750 1.00 42.78 273 ARG A O 1
ATOM 2201 N N . ARG A 1 274 ? -31.482 -13.507 9.149 1.00 38.22 274 ARG A N 1
ATOM 2202 C CA . ARG A 1 274 ? -30.814 -14.468 8.260 1.00 38.22 274 ARG A CA 1
ATOM 2203 C C . ARG A 1 274 ? -31.597 -14.554 6.961 1.00 38.22 274 ARG A C 1
ATOM 2205 O O . ARG A 1 274 ? -32.835 -14.388 7.045 1.00 38.22 274 ARG A O 1
#

Nearest PDB structures (foldseek):
  1t98-assembly1_B  TM=1.902E-01  e=2.600E+00  Escherichia coli

Solvent-accessible surface area (backbone atoms only — not comparable to full-atom values): 15577 Å² total; per-residue (Å²): 134,84,71,77,57,53,37,59,50,44,44,57,59,27,38,72,50,26,48,83,92,50,26,65,62,55,50,51,52,55,51,58,56,52,71,78,45,58,82,92,49,36,56,67,54,34,58,50,44,43,58,51,19,49,47,48,39,66,71,63,59,68,74,94,57,88,50,42,45,53,64,51,40,49,51,52,37,45,51,48,20,51,53,25,47,57,50,44,56,68,44,74,38,57,93,74,70,100,56,58,68,54,58,48,74,68,54,52,51,51,50,34,52,53,50,47,54,53,50,61,65,47,45,61,56,51,46,59,76,71,43,78,74,60,48,58,85,60,87,76,57,66,70,37,53,52,54,50,49,51,53,52,51,52,51,57,59,36,45,30,39,41,51,51,33,52,49,54,51,39,62,62,54,25,90,81,42,93,71,55,45,66,58,51,48,55,50,50,51,52,52,51,53,48,49,55,52,48,53,63,66,49,24,36,73,77,79,46,28,46,40,42,73,66,46,72,42,73,60,95,86,63,68,89,86,58,75,50,32,36,37,24,39,32,88,76,50,69,26,36,42,41,35,63,72,54,78,87,47,101,58,68,60,35,34,44,43,70,56,57,80,87,53,49,70,82,51,50,74,76,91,81,78,133

Secondary structure (DSSP, 8-state):
--STTHHHHHHHHHHTTS-TTTHHHHHHHHHHHHHTS-TTTHHHHHHHHHHHHHHHHHH----SS---SHHHHHHHHHHHHHHHHHHHHHSPPPSSSS--SS--HHHHHHHHHHHHHHHHHHHHHHHHHT-PPPEESSPPPHHHHHHHHHHHHHHHHHHHHHHHHHHHHHHHHGGG-TTHHHHHHHHHHHHHHHHHHHHHHSB-TTT-PBPP-PEEES-TT-TTTS--EEEEE-TTSS-EEEEES-TTSS--S-EEEPPPGGGHHHHS--S---

Sequence (274 aa):
MKREWLPYAILRIASLLAPGDQRAEWLDDWRNELWYIPRRGATLFCLGAFRDALWLRRNNQRPVIHLESPMHCLAFLAALAAVSLLFATRLPGPQHGPWPKHFRGRDLLGGCLVMLLFSSLLLPAMRFVMGRAPGNRQPTPWPNRLRRGIFLALKIALVQPSMLCGFGLLLWIGPMVPMVPNLAMFASWMLILRWVLIDQRSRCPVCLRLLTDPVRIGTSSQTFLEWYGSESWCLQGHGLLHVSEISASYSENPQWLCLDDSWQELFSEPAGRR

Foldseek 3Di:
DPLPCQLVVLLVVLLVLADPVCSVVLSVVLVVVLVPDPSVCSNVSSVVSNVVSPVNNVQQPDPPDPCQALVSVLVVLLVLLVVLVVLQQVDQAAPDDPDDRGQDPVNLVVQLVVVLVVLVVCLVVLCVVVDDAADEPDDDDPVLVVVLVVSLSSLSSSCSSVLSSVLRVLVNCCVVPPPPSPVVSVVVSSVSSNVSVVLSNQADSRRRGGWPRWDWDDDPVPDPPDFTWTKTHDLQQQWIWTAGPDCPDPPNGIHTDGHDPVCNVVNPDPPDDD